Protein AF-A0A972GW82-F1 (afdb_monomer)

Secondary structure (DSSP, 8-state):
----HHHHHHHHHHHHHHHHHHHHHHHHHHHHHHHHSS----TTHHHHHHHHHHHHHHHHHHHHHHHHHHHHHHHHHHHHHHHHHHHHHHHHHHHHHHHHHHHHHTT-HHHHHHHHHHHHTTHHHHHHHHHHH-HHHHHHHHHHHHHHHHHHHHHT-SS-HHHHHHHHHHHHHHHHHHHHHHHHHHHHHHHHHHHHHHHHHHTT-

Organism: NCBI:txid2654974

Sequence (205 aa):
MKFDEDRVKKWLINSILFILLAICIMLMLLLLDLVLARYKLSGWDPLAFLGAIIGGFITLVGVRMTINNQYKMDFINKHPLKLKNCEDVFKSIDEALESVYYDLEVKDFYRLGVTFTNLLRRTDELNTKAASVSPLVYYKTTTILYHFEKWNSFLMGKSEKVLLQRELVELINAEIKQVNLLSIEIGETLIYEAEEYEKITRFRS

Structure (mmCIF, N/CA/C/O backbone):
data_AF-A0A972GW82-F1
#
_entry.id   AF-A0A972GW82-F1
#
loop_
_atom_site.group_PDB
_atom_site.id
_atom_site.type_symbol
_atom_site.label_atom_id
_atom_site.label_alt_id
_atom_site.label_comp_id
_atom_site.label_asym_id
_atom_site.label_entity_id
_atom_site.label_seq_id
_atom_site.pdbx_PDB_ins_code
_atom_site.Cartn_x
_atom_site.Cartn_y
_atom_site.Cartn_z
_atom_site.occupancy
_atom_site.B_iso_or_equiv
_atom_site.auth_seq_id
_atom_site.auth_comp_id
_atom_site.auth_asym_id
_atom_site.auth_atom_id
_atom_site.pdbx_PDB_model_num
ATOM 1 N N . MET A 1 1 ? 22.260 19.246 -14.412 1.00 44.91 1 MET A N 1
ATOM 2 C CA . MET A 1 1 ? 22.130 17.886 -14.982 1.00 44.91 1 MET A CA 1
ATOM 3 C C . MET A 1 1 ? 23.455 17.150 -14.765 1.00 44.91 1 MET A C 1
ATOM 5 O O . MET A 1 1 ? 24.371 17.334 -15.554 1.00 44.91 1 MET A O 1
ATOM 9 N N . LYS A 1 2 ? 23.636 16.409 -13.660 1.00 42.25 2 LYS A N 1
ATOM 10 C CA . LYS A 1 2 ? 24.795 15.505 -13.549 1.00 42.25 2 LYS A CA 1
ATOM 11 C C . LYS A 1 2 ? 24.459 14.290 -14.403 1.00 42.25 2 LYS A C 1
ATOM 13 O O . LYS A 1 2 ? 23.588 13.510 -14.033 1.00 42.25 2 LYS A O 1
ATOM 18 N N . PHE A 1 3 ? 25.043 14.216 -15.596 1.00 53.62 3 PHE A N 1
ATOM 19 C CA . PHE A 1 3 ? 24.978 13.000 -16.392 1.00 53.62 3 PHE A CA 1
ATOM 20 C C . PHE A 1 3 ? 25.592 11.880 -15.559 1.00 53.62 3 PHE A C 1
ATOM 22 O O . PHE A 1 3 ? 26.688 12.034 -15.030 1.00 53.62 3 PHE A O 1
ATOM 29 N N . ASP A 1 4 ? 24.845 10.794 -15.406 1.00 74.62 4 ASP A N 1
ATOM 30 C CA . ASP A 1 4 ? 25.313 9.590 -14.738 1.00 74.62 4 ASP A CA 1
ATOM 31 C C . ASP A 1 4 ? 26.438 8.990 -15.595 1.00 74.62 4 ASP A C 1
ATOM 33 O O . ASP A 1 4 ? 26.185 8.330 -16.611 1.00 74.62 4 ASP A O 1
ATOM 37 N N . GLU A 1 5 ? 27.683 9.351 -15.270 1.00 79.00 5 GLU A N 1
ATOM 38 C CA . GLU A 1 5 ? 28.874 9.031 -16.063 1.00 79.00 5 GLU A CA 1
ATOM 39 C C . GLU A 1 5 ? 28.979 7.531 -16.336 1.00 79.00 5 GLU A C 1
ATOM 41 O O . GLU A 1 5 ? 29.377 7.118 -17.428 1.00 79.00 5 GLU A O 1
ATOM 46 N N . ASP A 1 6 ? 28.556 6.710 -15.380 1.00 79.12 6 ASP A N 1
ATOM 47 C CA . ASP A 1 6 ? 28.618 5.256 -15.475 1.00 79.12 6 ASP A CA 1
ATOM 48 C C . ASP A 1 6 ? 27.632 4.712 -16.508 1.00 79.12 6 ASP A C 1
ATOM 50 O O . ASP A 1 6 ? 27.934 3.767 -17.248 1.00 79.12 6 ASP A O 1
ATOM 54 N N . ARG A 1 7 ? 26.475 5.362 -16.657 1.00 75.12 7 ARG A N 1
ATOM 55 C CA . ARG A 1 7 ? 25.488 5.012 -17.681 1.00 75.12 7 ARG A CA 1
ATOM 56 C C . ARG A 1 7 ? 25.996 5.336 -19.083 1.00 75.12 7 ARG A C 1
ATOM 58 O O . ARG A 1 7 ? 25.798 4.533 -19.999 1.00 75.12 7 ARG A O 1
ATOM 65 N N . VAL A 1 8 ? 26.661 6.480 -19.248 1.00 77.62 8 VAL A N 1
ATOM 66 C CA . VAL A 1 8 ? 27.260 6.888 -20.530 1.00 77.62 8 VAL A CA 1
ATOM 67 C C . VAL A 1 8 ? 28.422 5.964 -20.891 1.00 77.62 8 VAL A C 1
ATOM 69 O O . VAL A 1 8 ? 28.460 5.450 -22.010 1.00 77.62 8 VAL A O 1
ATOM 72 N N . LYS A 1 9 ? 29.311 5.661 -19.935 1.00 77.62 9 LYS A N 1
ATOM 73 C CA . LYS A 1 9 ? 30.419 4.708 -20.118 1.00 77.62 9 LYS A CA 1
ATOM 74 C C . LYS A 1 9 ? 29.911 3.334 -20.547 1.00 77.62 9 LYS A C 1
ATOM 76 O O . LYS A 1 9 ? 30.376 2.797 -21.550 1.00 77.62 9 LYS A O 1
ATOM 81 N N . LYS A 1 10 ? 28.905 2.785 -19.858 1.00 83.38 10 LYS A N 1
ATOM 82 C CA . LYS A 1 10 ? 28.325 1.474 -20.200 1.00 83.38 10 LYS A CA 1
ATOM 83 C C . LYS A 1 10 ? 27.690 1.463 -21.593 1.00 83.38 10 LYS A C 1
ATOM 85 O O . LYS A 1 10 ? 27.802 0.474 -22.314 1.00 83.38 10 LYS A O 1
ATOM 90 N N . TRP A 1 11 ? 27.042 2.558 -21.993 1.00 83.19 11 TRP A N 1
ATOM 91 C CA . TRP A 1 11 ? 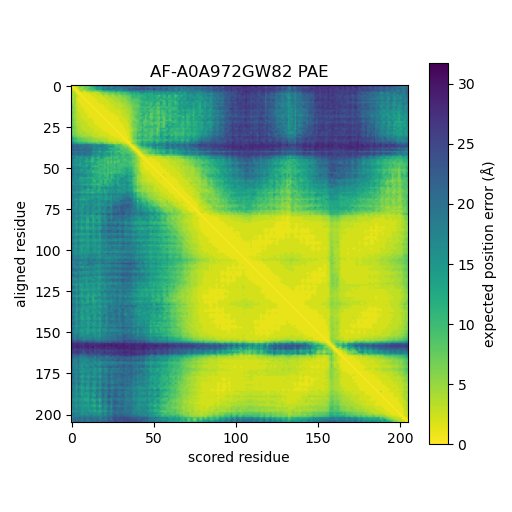26.458 2.685 -23.330 1.00 83.19 11 TRP A CA 1
ATOM 92 C C . TRP A 1 11 ? 27.525 2.759 -24.431 1.00 83.19 11 TRP A C 1
ATOM 94 O O . TRP A 1 11 ? 27.397 2.077 -25.451 1.00 83.19 11 TRP A O 1
ATOM 104 N N . LEU A 1 12 ? 28.598 3.522 -24.205 1.00 82.31 12 LEU A N 1
ATOM 105 C CA . LEU A 1 12 ? 29.732 3.620 -25.126 1.00 82.31 12 LEU A CA 1
ATOM 106 C C . LEU A 1 12 ? 30.439 2.273 -25.294 1.00 82.31 12 LEU A C 1
ATOM 108 O O . LEU A 1 12 ? 30.653 1.845 -26.424 1.00 82.31 12 LEU A O 1
ATOM 112 N N . ILE A 1 13 ? 30.724 1.570 -24.193 1.00 86.94 13 ILE A N 1
ATOM 113 C CA . ILE A 1 13 ? 31.369 0.248 -24.224 1.00 86.94 13 ILE A CA 1
ATOM 114 C C . ILE A 1 13 ? 30.534 -0.738 -25.046 1.00 86.94 13 ILE A C 1
ATOM 116 O O . ILE A 1 13 ? 31.058 -1.374 -25.958 1.00 86.94 13 ILE A O 1
ATOM 120 N N . ASN A 1 14 ? 29.227 -0.825 -24.786 1.00 81.25 14 ASN A N 1
ATOM 121 C CA . ASN A 1 14 ? 28.352 -1.735 -25.528 1.00 81.25 14 ASN A CA 1
ATOM 122 C C . ASN A 1 14 ? 28.269 -1.384 -27.021 1.00 81.25 14 ASN A C 1
ATOM 124 O O . ASN A 1 14 ? 28.213 -2.284 -27.856 1.00 81.25 14 ASN A O 1
ATOM 128 N N . SER A 1 15 ? 28.284 -0.095 -27.364 1.00 80.38 15 SER A N 1
ATOM 129 C CA . SER A 1 15 ? 28.255 0.353 -28.762 1.00 80.38 15 SER A CA 1
ATOM 130 C C . SER A 1 15 ? 29.561 0.021 -29.486 1.00 80.38 15 SER A C 1
ATOM 132 O O . SER A 1 15 ? 29.530 -0.483 -30.605 1.00 80.38 15 SER A O 1
ATOM 134 N N . ILE A 1 16 ? 30.708 0.223 -28.829 1.00 84.75 16 ILE A N 1
ATOM 135 C CA . ILE A 1 16 ? 32.025 -0.142 -29.367 1.00 84.75 16 ILE A CA 1
ATOM 136 C C . ILE A 1 16 ? 32.118 -1.657 -29.576 1.00 84.75 16 ILE A C 1
ATOM 138 O O . ILE A 1 16 ? 32.545 -2.095 -30.641 1.00 84.75 16 ILE A O 1
ATOM 142 N N . LEU A 1 17 ? 31.670 -2.462 -28.606 1.00 85.50 17 LEU A N 1
ATOM 143 C CA . LEU A 1 17 ? 31.646 -3.924 -28.729 1.00 85.50 17 LEU A CA 1
ATOM 144 C C . LEU A 1 17 ? 30.772 -4.388 -29.900 1.00 85.50 17 LEU A C 1
ATOM 146 O O . LEU A 1 17 ? 31.170 -5.283 -30.641 1.00 85.50 17 LEU A O 1
ATOM 150 N N . PHE A 1 18 ? 29.612 -3.761 -30.101 1.00 84.19 18 PHE A N 1
ATOM 151 C CA . PHE A 1 18 ? 28.730 -4.073 -31.225 1.00 84.19 18 PHE A CA 1
ATOM 152 C C . PHE A 1 18 ? 29.375 -3.740 -32.578 1.00 84.19 18 PHE A C 1
ATOM 154 O O . PHE A 1 18 ? 29.329 -4.554 -33.499 1.00 84.19 18 PHE A O 1
ATOM 161 N N . ILE A 1 19 ? 30.027 -2.578 -32.690 1.00 84.50 19 ILE A N 1
ATOM 162 C CA . ILE A 1 19 ? 30.744 -2.171 -33.908 1.00 84.50 19 ILE A CA 1
ATOM 163 C C . ILE A 1 19 ? 31.913 -3.122 -34.192 1.00 84.50 19 ILE A C 1
ATOM 165 O O . ILE A 1 19 ? 32.069 -3.571 -35.325 1.00 84.50 19 ILE A O 1
ATOM 169 N N . LEU A 1 20 ? 32.702 -3.482 -33.175 1.00 84.75 20 LEU A N 1
ATOM 170 C CA . LEU A 1 20 ? 33.798 -4.446 -33.318 1.00 84.75 20 LEU A CA 1
ATOM 171 C C . LEU A 1 20 ? 33.292 -5.815 -33.781 1.00 84.75 20 LEU A C 1
ATOM 173 O O . LEU A 1 20 ? 33.881 -6.409 -34.681 1.00 84.75 20 LEU A O 1
ATOM 177 N N . LEU A 1 21 ? 32.178 -6.293 -33.222 1.00 86.75 21 LEU A N 1
ATOM 178 C CA . LEU A 1 21 ? 31.557 -7.547 -33.646 1.00 86.75 21 LEU A CA 1
ATOM 179 C C . LEU A 1 21 ? 31.110 -7.484 -35.113 1.00 86.75 21 LEU A C 1
ATOM 181 O O . LEU A 1 21 ? 31.371 -8.416 -35.871 1.00 86.75 21 LEU A O 1
ATOM 185 N N . ALA A 1 22 ? 30.488 -6.380 -35.528 1.00 83.00 22 ALA A N 1
ATOM 186 C CA . ALA A 1 22 ? 30.069 -6.169 -36.911 1.00 83.00 22 ALA A CA 1
ATOM 187 C C . ALA A 1 22 ? 31.260 -6.161 -37.885 1.00 83.00 22 ALA A C 1
ATOM 189 O O . ALA A 1 22 ? 31.195 -6.802 -38.934 1.00 83.00 22 ALA A O 1
ATOM 190 N N . ILE A 1 23 ? 32.367 -5.503 -37.516 1.00 86.31 23 ILE A N 1
ATOM 191 C CA . ILE A 1 23 ? 33.614 -5.501 -38.297 1.00 86.31 23 ILE A CA 1
ATOM 192 C C . ILE A 1 23 ? 34.194 -6.918 -38.390 1.00 86.31 23 ILE A C 1
ATOM 194 O O . ILE A 1 23 ? 34.571 -7.346 -39.478 1.00 86.31 23 ILE A O 1
ATOM 198 N N . CYS A 1 24 ? 34.226 -7.671 -37.286 1.00 88.75 24 CYS A N 1
ATOM 199 C CA . CYS A 1 24 ? 34.691 -9.060 -37.283 1.00 88.75 24 CYS A CA 1
ATOM 200 C C . CYS A 1 24 ? 33.850 -9.954 -38.202 1.00 88.75 24 CYS A C 1
ATOM 202 O O . CYS A 1 24 ? 34.414 -10.737 -38.963 1.00 88.75 24 CYS A O 1
ATOM 204 N N . ILE A 1 25 ? 32.519 -9.825 -38.172 1.00 84.44 25 ILE A N 1
ATOM 205 C CA . ILE A 1 25 ? 31.621 -10.575 -39.064 1.00 84.44 25 ILE A CA 1
ATOM 206 C C . ILE A 1 25 ? 31.884 -10.193 -40.524 1.00 84.44 25 ILE A C 1
ATOM 208 O O . ILE A 1 25 ? 32.015 -11.074 -41.369 1.00 84.44 25 ILE A O 1
ATOM 212 N N . MET A 1 26 ? 32.025 -8.899 -40.822 1.00 80.44 26 MET A N 1
ATOM 213 C CA . MET A 1 26 ? 32.316 -8.415 -42.173 1.00 80.44 26 MET A CA 1
ATOM 214 C C . MET A 1 26 ? 33.665 -8.934 -42.695 1.00 80.44 26 MET A C 1
ATOM 216 O O . MET A 1 26 ? 33.743 -9.402 -43.829 1.00 80.44 26 MET A O 1
ATOM 220 N N . LEU A 1 27 ? 34.713 -8.906 -41.866 1.00 84.62 27 LEU A N 1
ATOM 221 C CA . LEU A 1 27 ? 36.018 -9.485 -42.196 1.00 84.62 27 LEU A CA 1
ATOM 222 C C . LEU A 1 27 ? 35.919 -10.991 -42.441 1.00 84.62 27 LEU A C 1
ATOM 224 O O . LEU A 1 27 ? 36.528 -11.487 -43.386 1.00 84.62 27 LEU A O 1
ATOM 228 N N . MET A 1 28 ? 35.131 -11.712 -41.638 1.00 83.69 28 MET A N 1
ATOM 229 C CA . MET A 1 28 ? 34.904 -13.141 -41.853 1.00 83.69 28 MET A CA 1
ATOM 230 C C . MET A 1 28 ? 34.221 -13.408 -43.198 1.00 83.69 28 MET A C 1
ATOM 232 O O . MET A 1 28 ? 34.643 -14.312 -43.910 1.00 83.69 28 MET A O 1
ATOM 236 N N . LEU A 1 29 ? 33.216 -12.607 -43.573 1.00 79.06 29 LEU A N 1
ATOM 237 C CA . LEU A 1 29 ? 32.534 -12.720 -44.867 1.00 79.06 29 LEU A CA 1
ATOM 238 C C . LEU A 1 29 ? 33.479 -12.433 -46.043 1.00 79.06 29 LEU A C 1
ATOM 240 O O . LEU A 1 29 ? 33.463 -13.172 -47.023 1.00 79.06 29 LEU A O 1
ATOM 244 N N . LEU A 1 30 ? 34.342 -11.417 -45.931 1.00 78.62 30 LEU A N 1
ATOM 245 C CA . LEU A 1 30 ? 35.353 -11.105 -46.951 1.00 78.62 30 LEU A CA 1
ATOM 246 C C . LEU A 1 30 ? 36.395 -12.220 -47.100 1.00 78.62 30 LEU A C 1
ATOM 248 O O . LEU A 1 30 ? 36.742 -12.601 -48.216 1.00 78.62 30 LEU A O 1
ATOM 252 N N . LEU A 1 31 ? 36.891 -12.760 -45.983 1.00 81.12 31 LEU A N 1
ATOM 253 C CA . LEU A 1 31 ? 37.830 -13.883 -45.995 1.00 81.12 31 LEU A CA 1
ATOM 254 C C . LEU A 1 31 ? 37.184 -15.148 -46.566 1.00 81.12 31 LEU A C 1
ATOM 256 O O . LEU A 1 31 ? 37.833 -15.883 -47.304 1.00 81.12 31 LEU A O 1
ATOM 260 N N . LEU A 1 32 ? 35.910 -15.390 -46.256 1.00 77.31 32 LEU A N 1
ATOM 261 C CA . LEU A 1 32 ? 35.152 -16.514 -46.796 1.00 77.31 32 LEU A CA 1
ATOM 262 C C . LEU A 1 32 ? 35.003 -16.409 -48.321 1.00 77.31 32 LEU A C 1
ATOM 264 O O . LEU A 1 32 ? 35.183 -17.412 -49.008 1.00 77.31 32 LEU A O 1
ATOM 268 N N . ASP A 1 33 ? 34.741 -15.212 -48.850 1.00 73.44 33 ASP A N 1
ATOM 269 C CA . ASP A 1 33 ? 34.665 -14.953 -50.296 1.00 73.44 33 ASP A CA 1
ATOM 270 C C . ASP A 1 33 ? 36.019 -15.207 -50.984 1.00 73.44 33 ASP A C 1
ATOM 272 O O . ASP A 1 33 ? 36.095 -15.891 -52.008 1.00 73.44 33 ASP A O 1
ATOM 276 N N . LEU A 1 34 ? 37.111 -14.755 -50.351 1.00 74.56 34 LEU A N 1
ATOM 277 C CA . LEU A 1 34 ? 38.482 -14.969 -50.824 1.00 74.56 34 LEU A CA 1
ATOM 278 C C . LEU A 1 34 ? 38.872 -16.458 -50.845 1.00 74.56 34 LEU A C 1
ATOM 280 O O . LEU A 1 34 ? 39.517 -16.915 -51.787 1.00 74.56 34 LEU A O 1
ATOM 284 N N . VAL A 1 35 ? 38.485 -17.216 -49.815 1.00 73.62 35 VAL A N 1
ATOM 285 C CA . VAL A 1 35 ? 38.814 -18.645 -49.678 1.00 73.62 35 VAL A CA 1
ATOM 286 C C . VAL A 1 35 ? 37.934 -19.520 -50.570 1.00 73.62 35 VAL A C 1
ATOM 288 O O . VAL A 1 35 ? 38.413 -20.519 -51.107 1.00 73.62 35 VAL A O 1
ATOM 291 N N . LEU A 1 36 ? 36.656 -19.174 -50.748 1.00 69.50 36 LEU A N 1
ATOM 292 C CA . LEU A 1 36 ? 35.725 -20.004 -51.511 1.00 69.50 36 LEU A CA 1
ATOM 293 C C . LEU A 1 36 ? 35.748 -19.740 -53.017 1.00 69.50 36 LEU A C 1
ATOM 295 O O . LEU A 1 36 ? 35.253 -20.605 -53.738 1.00 69.50 36 LEU A O 1
ATOM 299 N N . ALA A 1 37 ? 36.298 -18.612 -53.498 1.00 58.25 37 ALA A N 1
ATOM 300 C CA . ALA A 1 37 ? 36.569 -18.235 -54.905 1.00 58.25 37 ALA A CA 1
ATOM 301 C C . ALA A 1 37 ? 35.441 -18.473 -55.947 1.00 58.25 37 ALA A C 1
ATOM 303 O O . ALA A 1 37 ? 35.628 -18.263 -57.147 1.00 58.25 37 ALA A O 1
ATOM 304 N N . ARG A 1 38 ? 34.266 -18.929 -55.508 1.00 58.62 38 ARG A N 1
ATOM 305 C CA . ARG A 1 38 ? 33.089 -19.306 -56.302 1.00 58.62 38 ARG A CA 1
ATOM 306 C C . ARG A 1 38 ? 31.872 -18.461 -55.964 1.00 58.62 38 ARG A C 1
ATOM 308 O O . ARG A 1 38 ? 30.968 -18.372 -56.790 1.00 58.62 38 ARG A O 1
ATOM 315 N N . TYR A 1 39 ? 31.850 -17.841 -54.790 1.00 58.00 39 TYR A N 1
ATOM 316 C CA . TYR A 1 39 ? 30.940 -16.743 -54.527 1.00 58.00 39 TYR A CA 1
ATOM 317 C C . TYR A 1 39 ? 31.609 -15.488 -55.087 1.00 58.00 39 TYR A C 1
ATOM 319 O O . TYR A 1 39 ? 32.770 -15.213 -54.819 1.00 58.00 39 TYR A O 1
ATOM 327 N N . LYS A 1 40 ? 30.933 -14.810 -56.012 1.00 62.28 40 LYS A N 1
ATOM 328 C CA . LYS A 1 40 ? 31.275 -13.437 -56.372 1.00 62.28 40 LYS A CA 1
ATOM 329 C C . LYS A 1 40 ? 30.305 -12.589 -55.577 1.00 62.28 40 LYS A C 1
ATOM 331 O O . LYS A 1 40 ? 29.173 -12.426 -56.033 1.00 62.28 40 LYS A O 1
ATOM 336 N N . LEU A 1 41 ? 30.704 -12.104 -54.402 1.00 60.28 41 LEU A N 1
ATOM 337 C CA . LEU A 1 41 ? 29.961 -11.014 -53.775 1.00 60.28 41 LEU A CA 1
ATOM 338 C C . LEU A 1 41 ? 29.846 -9.882 -54.802 1.00 60.28 41 LEU A C 1
ATOM 340 O O . LEU A 1 41 ? 30.842 -9.430 -55.378 1.00 60.28 41 LEU A O 1
ATOM 344 N N . SER A 1 42 ? 28.615 -9.473 -55.101 1.00 65.50 42 SER A N 1
ATOM 345 C CA . SER A 1 42 ? 28.379 -8.314 -55.952 1.00 65.50 42 SER A CA 1
ATOM 346 C C . SER A 1 42 ? 28.929 -7.088 -55.222 1.00 65.50 42 SER A C 1
ATOM 348 O O . SER A 1 42 ? 28.849 -7.001 -53.996 1.00 65.50 42 SER A O 1
ATOM 350 N N . GLY A 1 43 ? 29.489 -6.117 -55.950 1.00 73.25 43 GLY A N 1
ATOM 351 C CA . GLY A 1 43 ? 30.140 -4.951 -55.334 1.00 73.25 43 GLY A CA 1
ATOM 352 C C . GLY A 1 43 ? 29.240 -4.132 -54.393 1.00 73.25 43 GLY A C 1
ATOM 353 O O . GLY A 1 43 ? 29.744 -3.340 -53.603 1.00 73.25 43 GLY A O 1
ATOM 354 N N . TRP A 1 44 ? 27.921 -4.340 -54.447 1.00 79.12 44 TRP A N 1
ATOM 355 C CA . TRP A 1 44 ? 26.932 -3.663 -53.610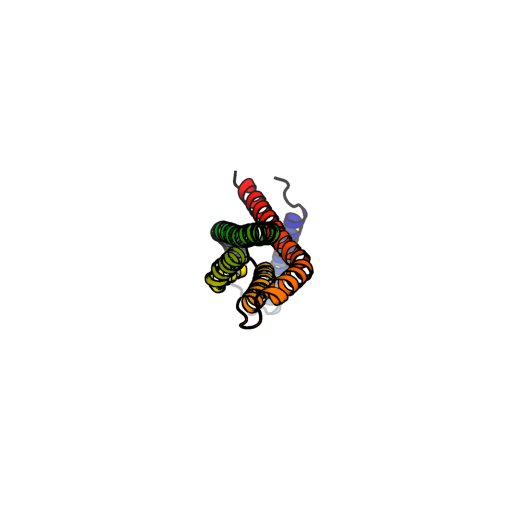 1.00 79.12 44 TRP A CA 1
ATOM 356 C C . TRP A 1 44 ? 26.556 -4.435 -52.337 1.00 79.12 44 TRP A C 1
ATOM 358 O O . TRP A 1 44 ? 26.012 -3.836 -51.409 1.00 79.12 44 TRP A O 1
ATOM 368 N N . ASP A 1 45 ? 26.869 -5.728 -52.246 1.00 75.69 45 ASP A N 1
ATOM 369 C CA . ASP A 1 45 ? 26.444 -6.591 -51.135 1.00 75.69 45 ASP A CA 1
ATOM 370 C C . ASP A 1 45 ? 27.054 -6.164 -49.782 1.00 75.69 45 ASP A C 1
ATOM 372 O O . ASP A 1 45 ? 26.319 -6.101 -48.790 1.00 75.69 45 ASP A O 1
ATOM 376 N N . PRO A 1 46 ? 28.344 -5.762 -49.698 1.00 75.44 46 PRO A N 1
ATOM 377 C CA . PRO A 1 46 ? 28.915 -5.240 -48.455 1.00 75.44 46 PRO A CA 1
ATOM 378 C C . PRO A 1 46 ? 28.266 -3.923 -48.010 1.00 75.44 46 PRO A C 1
ATOM 380 O O . PRO A 1 46 ? 28.099 -3.685 -46.813 1.00 75.44 46 PRO A O 1
ATOM 383 N N . LEU A 1 47 ? 27.867 -3.074 -48.965 1.00 75.69 47 LEU A N 1
ATOM 384 C CA . LEU A 1 47 ? 27.194 -1.806 -48.678 1.00 75.69 47 LEU A CA 1
ATOM 385 C C . LEU A 1 47 ? 25.771 -2.045 -48.155 1.00 75.69 47 LEU A C 1
ATOM 387 O O . LEU A 1 47 ? 25.357 -1.406 -47.188 1.00 75.69 47 LEU A O 1
ATOM 391 N N . ALA A 1 48 ? 25.048 -3.003 -48.741 1.00 78.62 48 ALA A N 1
ATOM 392 C CA . ALA A 1 48 ? 23.730 -3.422 -48.269 1.00 78.62 48 ALA A CA 1
ATOM 393 C C . ALA A 1 48 ? 23.794 -4.021 -46.852 1.00 78.62 48 ALA A C 1
ATOM 395 O O . ALA A 1 48 ? 22.963 -3.691 -46.005 1.00 78.62 48 ALA A O 1
ATOM 396 N N . PHE A 1 49 ? 24.813 -4.836 -46.562 1.00 78.31 49 PHE A N 1
ATOM 397 C CA . PHE A 1 49 ? 25.040 -5.399 -45.228 1.00 78.31 49 PHE A CA 1
ATOM 398 C C . PHE A 1 49 ? 25.311 -4.312 -44.177 1.00 78.31 49 PHE A C 1
ATOM 400 O O . PHE A 1 49 ? 24.712 -4.312 -43.099 1.00 78.31 49 PHE A O 1
ATOM 407 N N . LEU A 1 50 ? 26.157 -3.335 -44.506 1.00 78.56 50 LEU A N 1
ATOM 408 C CA . LEU A 1 50 ? 26.473 -2.216 -43.618 1.00 78.56 50 LEU A CA 1
ATOM 409 C C . LEU A 1 50 ? 25.244 -1.315 -43.391 1.00 78.56 50 LEU A C 1
ATOM 411 O O . LEU A 1 50 ? 24.971 -0.911 -42.259 1.00 78.56 50 LEU A O 1
ATOM 415 N N . GLY A 1 51 ? 24.442 -1.089 -44.437 1.00 78.56 51 GLY A N 1
ATOM 416 C CA . GLY A 1 51 ? 23.145 -0.416 -44.343 1.00 78.56 51 GLY A CA 1
ATOM 417 C C . GLY A 1 51 ? 22.159 -1.141 -43.421 1.00 78.56 51 GLY A C 1
ATOM 418 O O . GLY A 1 51 ? 21.506 -0.497 -42.598 1.00 78.56 51 GLY A O 1
ATOM 419 N N . ALA A 1 52 ? 22.096 -2.474 -43.484 1.00 83.25 52 ALA A N 1
ATOM 420 C CA . ALA A 1 52 ? 21.254 -3.279 -42.599 1.00 83.25 52 ALA A CA 1
ATOM 421 C C . ALA A 1 52 ? 21.697 -3.192 -41.127 1.00 83.25 52 ALA A C 1
ATOM 423 O O . ALA A 1 52 ? 20.849 -3.080 -40.241 1.00 83.25 52 ALA A O 1
ATOM 424 N N . ILE A 1 53 ? 23.008 -3.168 -40.852 1.00 78.56 53 ILE A N 1
ATOM 425 C CA . ILE A 1 53 ? 23.543 -2.997 -39.490 1.00 78.56 53 ILE A CA 1
ATOM 426 C C . ILE A 1 53 ? 23.186 -1.618 -38.926 1.00 78.56 53 ILE A C 1
ATOM 428 O O . ILE A 1 53 ? 22.680 -1.526 -37.805 1.00 78.56 53 ILE A O 1
ATOM 432 N N . ILE A 1 54 ? 23.408 -0.548 -39.698 1.00 80.88 54 ILE A N 1
ATOM 433 C CA . ILE A 1 54 ? 23.065 0.820 -39.278 1.00 80.88 54 ILE A CA 1
ATOM 434 C C . ILE A 1 54 ? 21.551 0.939 -39.050 1.00 80.88 54 ILE A C 1
ATOM 436 O O . ILE A 1 54 ? 21.123 1.444 -38.010 1.00 80.88 54 ILE A O 1
ATOM 440 N N . GLY A 1 55 ? 20.737 0.424 -39.977 1.00 85.06 55 GLY A N 1
ATOM 441 C CA . GLY A 1 55 ? 19.277 0.425 -39.865 1.00 85.06 55 GLY A CA 1
ATOM 442 C C . GLY A 1 55 ? 18.775 -0.342 -38.637 1.00 85.06 55 GLY A C 1
ATOM 443 O O . GLY A 1 55 ? 17.913 0.150 -37.903 1.00 85.06 55 GLY A O 1
ATOM 444 N N . GLY A 1 56 ? 19.357 -1.510 -38.354 1.00 83.50 56 GLY A N 1
ATOM 445 C CA . GLY A 1 56 ? 19.056 -2.296 -37.157 1.00 83.50 56 GLY A CA 1
ATOM 446 C C . GLY A 1 56 ? 19.438 -1.575 -35.862 1.00 83.50 56 GLY A C 1
ATOM 447 O O . GLY A 1 56 ? 18.648 -1.552 -34.917 1.00 83.50 56 GLY A O 1
ATOM 448 N N . PHE A 1 57 ? 20.603 -0.920 -35.825 1.00 82.50 57 PHE A N 1
ATOM 449 C CA . PHE A 1 57 ? 21.043 -0.143 -34.663 1.00 82.50 57 PHE A CA 1
ATOM 450 C C . PHE A 1 57 ? 20.126 1.055 -34.383 1.00 82.50 57 PHE A C 1
ATOM 452 O O . PHE A 1 57 ? 19.682 1.234 -33.248 1.00 82.50 57 PHE A O 1
ATOM 459 N N . ILE A 1 58 ? 19.784 1.842 -35.411 1.00 83.06 58 ILE A N 1
ATOM 460 C CA . ILE A 1 58 ? 18.853 2.977 -35.283 1.00 83.06 58 ILE A CA 1
ATOM 461 C C . ILE A 1 58 ? 17.495 2.491 -34.769 1.00 83.06 58 ILE A C 1
ATOM 463 O O . ILE A 1 58 ? 16.921 3.101 -33.867 1.00 83.06 58 ILE A O 1
ATOM 467 N N . THR A 1 59 ? 17.013 1.357 -35.283 1.00 85.88 59 THR A N 1
ATOM 468 C CA . THR A 1 59 ? 15.744 0.758 -34.853 1.00 85.88 59 THR A CA 1
ATOM 469 C C . THR A 1 59 ? 15.795 0.323 -33.387 1.00 85.88 59 THR A C 1
ATOM 471 O O . THR A 1 59 ? 14.884 0.647 -32.630 1.00 85.88 59 THR A O 1
ATOM 474 N N . LEU A 1 60 ? 16.867 -0.339 -32.939 1.00 80.12 60 LEU A N 1
ATOM 475 C CA . LEU A 1 60 ? 17.051 -0.722 -31.531 1.00 80.12 60 LEU A CA 1
ATOM 476 C C . LEU A 1 60 ? 17.080 0.491 -30.595 1.00 80.12 60 LEU A C 1
ATOM 478 O O . LEU A 1 60 ? 16.454 0.469 -29.531 1.00 80.12 60 LEU A O 1
ATOM 482 N N . VAL A 1 61 ? 17.782 1.558 -30.986 1.00 78.69 61 VAL A N 1
ATOM 483 C CA . VAL A 1 61 ? 17.811 2.818 -30.229 1.00 78.69 61 VAL A CA 1
ATOM 484 C C . VAL A 1 61 ? 16.416 3.442 -30.174 1.00 78.69 61 VAL A C 1
ATOM 486 O O . VAL A 1 61 ? 15.968 3.816 -29.089 1.00 78.69 61 VAL A O 1
ATOM 489 N N . GLY A 1 62 ? 15.707 3.488 -31.305 1.00 82.88 62 GLY A N 1
ATOM 490 C CA . GLY A 1 62 ? 14.337 3.993 -31.397 1.00 82.88 62 GLY A CA 1
ATOM 491 C C . GLY A 1 62 ? 13.365 3.219 -30.507 1.00 82.88 62 GLY A C 1
ATOM 492 O O . GLY A 1 62 ? 12.682 3.820 -29.682 1.00 82.88 62 GLY A O 1
ATOM 493 N N . VAL A 1 63 ? 13.363 1.884 -30.585 1.00 85.62 63 VAL A N 1
ATOM 494 C CA . VAL A 1 63 ? 12.528 1.010 -29.741 1.00 85.62 63 VAL A CA 1
ATOM 495 C C . VAL A 1 63 ? 12.825 1.240 -28.264 1.00 85.62 63 VAL A C 1
ATOM 497 O O . VAL A 1 63 ? 11.908 1.437 -27.470 1.00 85.62 63 VAL A O 1
ATOM 500 N N . ARG A 1 64 ? 14.103 1.292 -27.877 1.00 79.69 64 ARG A N 1
ATOM 501 C CA . ARG A 1 64 ? 14.491 1.529 -26.482 1.00 79.69 64 ARG A CA 1
ATOM 502 C C . ARG A 1 64 ? 14.053 2.905 -25.982 1.00 79.69 64 ARG A C 1
ATOM 504 O O . ARG A 1 64 ? 13.653 3.036 -24.825 1.00 79.69 64 ARG A O 1
ATOM 511 N N . MET A 1 65 ? 14.138 3.929 -26.827 1.00 81.75 65 MET A N 1
ATOM 512 C CA . MET A 1 65 ? 13.678 5.276 -26.497 1.00 81.75 65 MET A CA 1
ATOM 513 C C . MET A 1 65 ? 12.156 5.314 -26.324 1.00 81.75 65 MET A C 1
ATOM 515 O O . MET A 1 65 ? 11.681 5.861 -25.330 1.00 81.75 65 MET A O 1
ATOM 519 N N . THR A 1 66 ? 11.406 4.671 -27.222 1.00 84.81 66 THR A N 1
ATOM 520 C CA . THR A 1 66 ? 9.944 4.549 -27.129 1.00 84.81 66 THR A CA 1
ATOM 521 C C . THR A 1 66 ? 9.522 3.813 -25.865 1.00 84.81 66 THR A C 1
ATOM 523 O O . THR A 1 66 ? 8.686 4.327 -25.130 1.00 84.81 66 THR A O 1
ATOM 526 N N . ILE A 1 67 ? 10.147 2.675 -25.555 1.00 82.44 67 ILE A N 1
ATOM 527 C CA . ILE A 1 67 ? 9.876 1.906 -24.333 1.00 82.44 67 ILE A CA 1
ATOM 528 C C . ILE A 1 67 ? 10.133 2.764 -23.087 1.00 82.44 67 ILE A C 1
ATOM 530 O O . ILE A 1 67 ? 9.283 2.855 -22.206 1.00 82.44 67 ILE A O 1
ATOM 534 N N . ASN A 1 68 ? 11.274 3.457 -23.019 1.00 78.56 68 ASN A N 1
ATOM 535 C CA . ASN A 1 68 ? 11.576 4.336 -21.885 1.00 78.56 68 ASN A CA 1
ATOM 536 C C . ASN A 1 68 ? 10.568 5.485 -21.748 1.00 78.56 68 ASN A C 1
ATOM 538 O O . ASN A 1 68 ? 10.208 5.850 -20.630 1.00 78.56 68 ASN A O 1
ATOM 542 N N . ASN A 1 69 ? 10.124 6.070 -22.861 1.00 81.56 69 ASN A N 1
ATOM 543 C CA . ASN A 1 69 ? 9.116 7.125 -22.836 1.00 81.56 69 ASN A CA 1
ATOM 544 C C . ASN A 1 69 ? 7.746 6.585 -22.417 1.00 81.56 69 ASN A C 1
ATOM 546 O O . ASN A 1 69 ? 7.079 7.235 -21.619 1.00 81.56 69 ASN A O 1
ATOM 550 N N . GLN A 1 70 ? 7.353 5.398 -22.882 1.00 79.50 70 GLN A N 1
ATOM 551 C CA . GLN A 1 70 ? 6.124 4.730 -22.451 1.00 79.50 70 GLN A CA 1
ATOM 552 C C . GLN A 1 70 ? 6.143 4.464 -20.949 1.00 79.50 70 GLN A C 1
ATOM 554 O O . GLN A 1 70 ? 5.223 4.891 -20.265 1.00 79.50 70 GLN A O 1
ATOM 559 N N . TYR A 1 71 ? 7.217 3.877 -20.410 1.00 80.31 71 TYR A N 1
ATOM 560 C CA . TYR A 1 71 ? 7.340 3.656 -18.966 1.00 80.31 71 TYR A CA 1
ATOM 561 C C . TYR A 1 71 ? 7.220 4.950 -18.161 1.00 80.31 71 TYR A C 1
ATOM 563 O O . TYR A 1 71 ? 6.515 4.984 -17.156 1.00 80.31 71 TYR A O 1
ATOM 571 N N . LYS A 1 72 ? 7.869 6.031 -18.607 1.00 79.69 72 LYS A N 1
ATOM 572 C CA . LYS A 1 72 ? 7.765 7.337 -17.942 1.00 79.69 72 LYS A CA 1
ATOM 573 C C . LYS A 1 72 ? 6.351 7.909 -17.998 1.00 79.69 72 LYS A C 1
ATOM 575 O O . LYS A 1 72 ? 5.878 8.432 -16.997 1.00 79.69 72 LYS A O 1
ATOM 580 N N . MET A 1 73 ? 5.687 7.832 -19.149 1.00 82.06 73 MET A N 1
ATOM 581 C CA . MET A 1 73 ? 4.327 8.355 -19.312 1.00 82.06 73 MET A CA 1
ATOM 582 C C . MET A 1 73 ? 3.321 7.532 -18.508 1.00 82.06 73 MET A C 1
ATOM 584 O O . MET A 1 73 ? 2.495 8.104 -17.804 1.00 82.06 73 MET A O 1
ATOM 588 N N . ASP A 1 74 ? 3.436 6.206 -18.534 1.00 82.69 74 ASP A N 1
ATOM 589 C CA . ASP A 1 74 ? 2.627 5.303 -17.717 1.00 82.69 74 ASP A CA 1
ATOM 590 C C . ASP A 1 74 ? 2.807 5.579 -16.228 1.00 82.69 74 ASP A C 1
ATOM 592 O O . ASP A 1 74 ? 1.822 5.617 -15.492 1.00 82.69 74 ASP A O 1
ATOM 596 N N . PHE A 1 75 ? 4.047 5.803 -15.790 1.00 79.56 75 PHE A N 1
ATOM 597 C CA . PHE A 1 75 ? 4.342 6.186 -14.417 1.00 79.56 75 PHE A CA 1
ATOM 598 C C . PHE A 1 75 ? 3.652 7.507 -14.066 1.00 79.56 75 PHE A C 1
ATOM 600 O O . PHE A 1 75 ? 2.839 7.540 -13.151 1.00 79.56 75 PHE A O 1
ATOM 607 N N . ILE A 1 76 ? 3.887 8.573 -14.839 1.00 81.94 76 ILE A N 1
ATOM 608 C CA . ILE A 1 76 ? 3.303 9.903 -14.591 1.00 81.94 76 ILE A CA 1
ATOM 609 C C . ILE A 1 76 ? 1.769 9.858 -14.566 1.00 81.94 76 ILE A C 1
ATOM 611 O O . ILE A 1 76 ? 1.153 10.560 -13.772 1.00 81.94 76 ILE A O 1
ATOM 615 N N . ASN A 1 77 ? 1.148 9.026 -15.400 1.00 86.25 77 ASN A N 1
ATOM 616 C CA . ASN A 1 77 ? -0.307 8.930 -15.471 1.00 86.25 77 ASN A CA 1
ATOM 617 C C . ASN A 1 77 ? -0.908 8.100 -14.325 1.00 86.25 77 ASN A C 1
ATOM 619 O O . ASN A 1 77 ? -1.990 8.422 -13.840 1.00 86.25 77 ASN A O 1
ATOM 623 N N . LYS A 1 78 ? -0.236 7.027 -13.887 1.00 87.62 78 LYS A N 1
ATOM 624 C CA . LYS A 1 78 ? -0.758 6.108 -12.856 1.00 87.62 78 LYS A CA 1
ATOM 625 C C . LYS A 1 78 ? -0.426 6.558 -11.434 1.00 87.62 78 LYS A C 1
ATOM 627 O O . LYS A 1 78 ? -1.189 6.278 -10.512 1.00 87.62 78 LYS A O 1
ATOM 632 N N . HIS A 1 79 ? 0.690 7.254 -11.246 1.00 88.38 79 HIS A N 1
ATOM 633 C CA . HIS A 1 79 ? 1.193 7.616 -9.924 1.00 88.38 79 HIS A CA 1
ATOM 634 C C . HIS A 1 79 ? 0.294 8.579 -9.127 1.00 88.38 79 HIS A C 1
ATOM 636 O O . HIS A 1 79 ? 0.118 8.349 -7.933 1.00 88.38 79 HIS A O 1
ATOM 642 N N . PRO A 1 80 ? -0.344 9.606 -9.726 1.00 90.88 80 PRO A N 1
ATOM 643 C CA . PRO A 1 80 ? -1.268 10.471 -8.992 1.00 90.88 80 PRO A CA 1
ATOM 644 C C . PRO A 1 80 ? -2.455 9.697 -8.412 1.00 90.88 80 PRO A C 1
ATOM 646 O O . PRO A 1 80 ? -2.890 9.960 -7.295 1.00 90.88 80 PRO A O 1
ATOM 649 N N . LEU A 1 81 ? -2.954 8.704 -9.157 1.00 92.88 81 LEU A N 1
ATOM 650 C CA . LEU A 1 81 ? -4.033 7.841 -8.691 1.00 92.88 81 LEU A CA 1
ATOM 651 C C . LEU A 1 81 ? -3.569 6.937 -7.544 1.00 92.88 81 LEU A C 1
ATOM 653 O O . LEU A 1 81 ? -4.296 6.792 -6.567 1.00 92.88 81 LEU A O 1
ATOM 657 N N . LYS A 1 82 ? -2.360 6.369 -7.634 1.00 93.06 82 LYS A N 1
ATOM 658 C CA . LYS A 1 82 ? -1.764 5.600 -6.532 1.00 93.06 82 LYS A CA 1
ATOM 659 C C . LYS A 1 82 ? -1.628 6.433 -5.263 1.00 93.06 82 LYS A C 1
ATOM 661 O O . LYS A 1 82 ? -2.052 5.981 -4.206 1.00 93.06 82 LYS A O 1
ATOM 666 N N . LEU A 1 83 ? -1.088 7.646 -5.383 1.00 93.94 83 LEU A N 1
ATOM 667 C CA . LEU A 1 83 ? -0.896 8.551 -4.254 1.00 93.94 83 LEU A CA 1
ATOM 668 C C . LEU A 1 83 ? -2.233 8.866 -3.577 1.00 93.94 83 LEU A C 1
ATOM 670 O O . LEU A 1 83 ? -2.376 8.668 -2.375 1.00 93.94 83 LEU A O 1
ATOM 674 N N . LYS A 1 84 ? -3.238 9.243 -4.374 1.00 96.06 84 LYS A N 1
ATOM 675 C CA . LYS A 1 84 ? -4.594 9.498 -3.885 1.00 96.06 84 LYS A CA 1
ATOM 676 C C . LYS A 1 84 ? -5.207 8.272 -3.204 1.00 96.06 84 LYS A C 1
ATOM 678 O O . LYS A 1 84 ? -5.820 8.394 -2.154 1.00 96.06 84 LYS A O 1
ATOM 683 N N . ASN A 1 85 ? -5.044 7.083 -3.783 1.00 96.88 85 ASN A N 1
ATOM 684 C CA . ASN A 1 85 ? -5.564 5.852 -3.189 1.00 96.88 85 ASN A CA 1
ATOM 685 C C . ASN A 1 85 ? -4.871 5.520 -1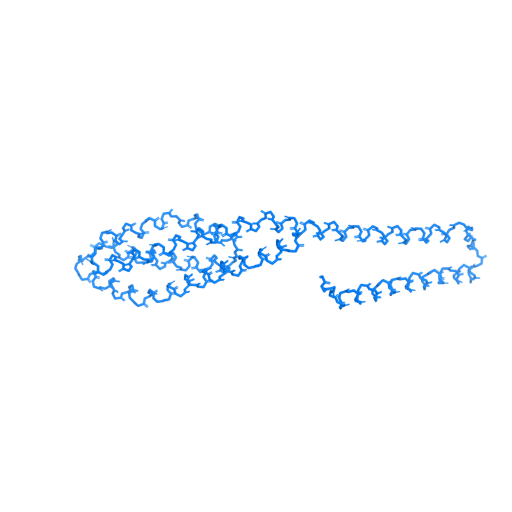.860 1.00 96.88 85 ASN A C 1
ATOM 687 O O . ASN A 1 85 ? -5.531 5.037 -0.944 1.00 96.88 85 ASN A O 1
ATOM 691 N N . CYS A 1 86 ? -3.566 5.780 -1.746 1.00 96.00 86 CYS A N 1
ATOM 692 C CA . CYS A 1 86 ? -2.820 5.609 -0.501 1.00 96.00 86 CYS A CA 1
ATOM 693 C C . CYS A 1 86 ? -3.290 6.603 0.571 1.00 96.00 86 CYS A C 1
ATOM 695 O O . CYS A 1 86 ? -3.571 6.190 1.693 1.00 96.00 86 CYS A O 1
ATOM 697 N N . GLU A 1 87 ? -3.462 7.874 0.201 1.00 97.06 87 GLU A N 1
ATOM 698 C CA . GLU A 1 87 ? -3.989 8.930 1.071 1.00 97.06 87 GLU A CA 1
ATOM 699 C C . GLU A 1 87 ? -5.404 8.605 1.565 1.00 97.06 87 GLU A C 1
ATOM 701 O O . GLU A 1 87 ? -5.658 8.643 2.766 1.00 97.06 87 GLU A O 1
ATOM 706 N N . ASP A 1 88 ? -6.309 8.208 0.666 1.00 97.94 88 ASP A N 1
ATOM 707 C CA . ASP A 1 88 ? -7.683 7.822 1.002 1.00 97.94 88 ASP A CA 1
ATOM 708 C C . ASP A 1 88 ? -7.726 6.664 2.015 1.00 97.94 88 ASP A C 1
ATOM 710 O O . ASP A 1 88 ? -8.558 6.663 2.928 1.00 97.94 88 ASP A O 1
ATOM 714 N N . VAL A 1 89 ? -6.856 5.660 1.837 1.00 98.06 89 VAL A N 1
ATOM 715 C CA . VAL A 1 89 ? -6.751 4.502 2.738 1.00 98.06 89 VAL A CA 1
ATOM 716 C C . VAL A 1 89 ? -6.214 4.931 4.094 1.00 98.06 89 VAL A C 1
ATOM 718 O O . VAL A 1 89 ? -6.844 4.627 5.106 1.00 98.06 89 VAL A O 1
ATOM 721 N N . PHE A 1 90 ? -5.089 5.649 4.110 1.00 97.88 90 PHE A N 1
ATOM 722 C CA . PHE A 1 90 ? -4.464 6.141 5.334 1.00 97.88 90 PHE A CA 1
ATOM 723 C C . PHE A 1 90 ? -5.444 6.993 6.140 1.00 97.88 90 PHE A C 1
ATOM 725 O O . PHE A 1 90 ? -5.746 6.657 7.278 1.00 97.88 90 PHE A O 1
ATOM 732 N N . LYS A 1 91 ? -6.040 8.009 5.510 1.00 97.94 91 LYS A N 1
ATOM 733 C CA . LYS A 1 91 ? -7.004 8.912 6.141 1.00 97.94 91 LYS A CA 1
ATOM 734 C C . LYS A 1 91 ? -8.204 8.173 6.730 1.00 97.94 91 LYS A C 1
ATOM 736 O O . LYS A 1 91 ? -8.601 8.452 7.851 1.00 97.94 91 LYS A O 1
ATOM 741 N N . SER A 1 92 ? -8.765 7.205 6.002 1.00 98.00 92 SER A N 1
ATOM 742 C CA . SER A 1 92 ? -9.924 6.444 6.494 1.00 98.00 92 SER A CA 1
ATOM 743 C C . SER A 1 92 ? -9.593 5.600 7.730 1.00 98.00 92 SER A C 1
ATOM 745 O O . SER A 1 92 ? -10.446 5.421 8.595 1.00 98.00 92 SER A O 1
ATOM 747 N N . ILE A 1 93 ? -8.377 5.050 7.794 1.00 98.06 93 ILE A N 1
ATOM 748 C CA . ILE A 1 93 ? -7.899 4.268 8.940 1.00 98.06 93 ILE A CA 1
ATOM 749 C C . ILE A 1 93 ? -7.583 5.191 10.120 1.00 98.06 93 ILE A C 1
ATOM 751 O O . ILE A 1 93 ? -7.974 4.888 11.244 1.00 98.06 93 ILE A O 1
ATOM 755 N N . ASP A 1 94 ? -6.906 6.305 9.858 1.00 97.94 94 ASP A N 1
ATOM 756 C CA . ASP A 1 94 ? -6.488 7.285 10.860 1.00 97.94 94 ASP A CA 1
ATOM 757 C C . ASP A 1 94 ? -7.698 7.921 11.561 1.00 97.94 94 ASP A C 1
ATOM 759 O O . ASP A 1 94 ? -7.826 7.822 12.779 1.00 97.94 94 ASP A O 1
ATOM 763 N N . GLU A 1 95 ? -8.681 8.413 10.797 1.00 97.94 95 GLU A N 1
ATOM 764 C CA . GLU A 1 95 ? -9.940 8.962 11.333 1.00 97.94 95 GLU A CA 1
ATOM 765 C C . GLU A 1 95 ? -10.707 7.938 12.190 1.00 97.94 95 GLU A C 1
ATOM 767 O O . GLU A 1 95 ? -11.312 8.278 13.214 1.00 97.94 95 GLU A O 1
ATOM 772 N N . ALA A 1 96 ? -10.693 6.662 11.786 1.00 97.88 96 ALA A N 1
ATOM 773 C CA . ALA A 1 96 ? -11.326 5.597 12.553 1.00 97.88 96 ALA A CA 1
ATOM 774 C C . ALA A 1 96 ? -10.572 5.315 13.859 1.00 97.88 96 ALA A C 1
ATOM 776 O O . ALA A 1 96 ? -11.212 5.119 14.889 1.00 97.88 96 ALA A O 1
ATOM 777 N N . LEU A 1 97 ? -9.237 5.315 13.844 1.00 97.62 97 LEU A N 1
ATOM 778 C CA . LEU A 1 97 ? -8.424 5.137 15.048 1.00 97.62 97 LEU A CA 1
ATOM 779 C C . LEU A 1 97 ? -8.593 6.297 16.029 1.00 97.62 97 LEU A C 1
ATOM 781 O O . LEU A 1 97 ? -8.800 6.046 17.215 1.00 97.62 97 LEU A O 1
ATOM 785 N N . GLU A 1 98 ? -8.578 7.542 15.551 1.00 97.50 98 GLU A N 1
ATOM 786 C CA . GLU A 1 98 ? -8.865 8.721 16.378 1.00 97.50 98 GLU A CA 1
ATOM 787 C C . GLU A 1 98 ? -10.241 8.610 17.046 1.00 97.50 98 GLU A C 1
ATOM 789 O O . GLU A 1 98 ? -10.371 8.819 18.255 1.00 97.50 98 GLU A O 1
ATOM 794 N N . SER A 1 99 ? -11.256 8.196 16.281 1.00 97.56 99 SER A N 1
ATOM 795 C CA . SER A 1 99 ? -12.611 7.975 16.800 1.00 97.56 99 SER A CA 1
ATOM 796 C C . SER A 1 99 ? -12.643 6.867 17.858 1.00 97.56 99 SER A C 1
ATOM 798 O O . SER A 1 99 ? -13.282 7.029 18.893 1.00 97.56 99 SER A O 1
ATOM 800 N N . VAL A 1 100 ? -11.907 5.767 17.654 1.00 96.38 100 VAL A N 1
ATOM 801 C CA . VAL A 1 100 ? -11.782 4.680 18.642 1.00 96.38 100 VAL A CA 1
ATOM 802 C C . VAL A 1 100 ? -11.160 5.180 19.941 1.00 96.38 100 VAL A C 1
ATOM 804 O O . VAL A 1 100 ? -11.687 4.882 21.012 1.00 96.38 100 VAL A O 1
ATOM 807 N N . TYR A 1 101 ? -10.067 5.945 19.874 1.00 96.81 101 TYR A N 1
ATOM 808 C CA . TYR A 1 101 ? -9.435 6.510 21.068 1.00 96.81 101 TYR A CA 1
ATOM 809 C C . TYR A 1 101 ? -10.405 7.398 21.848 1.00 96.81 101 TYR A C 1
ATOM 811 O O . TYR A 1 101 ? -10.556 7.224 23.059 1.00 96.81 101 TYR A O 1
ATOM 819 N N . TYR A 1 102 ? -11.096 8.296 21.145 1.00 97.19 102 TYR A N 1
ATOM 820 C CA . TYR A 1 102 ? -12.069 9.198 21.747 1.00 97.19 102 TYR A CA 1
ATOM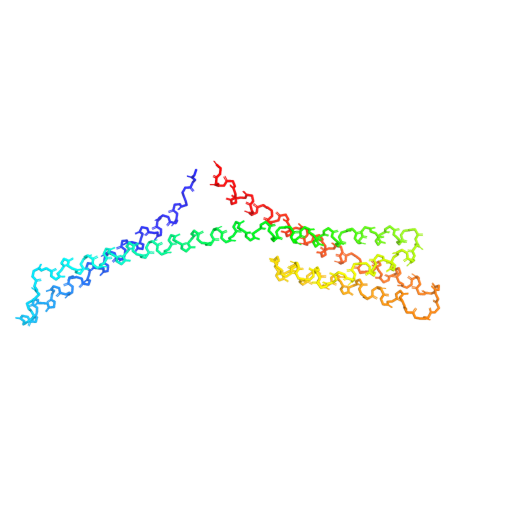 821 C C . TYR A 1 102 ? -13.242 8.441 22.384 1.00 97.19 102 TYR A C 1
ATOM 823 O O . TYR A 1 102 ? -13.558 8.655 23.555 1.00 97.19 102 TYR A O 1
ATOM 831 N N . ASP A 1 103 ? -13.861 7.517 21.645 1.00 96.00 103 ASP A N 1
ATOM 832 C CA . ASP A 1 103 ? -15.034 6.763 22.099 1.00 96.00 103 ASP A CA 1
ATOM 833 C C . ASP A 1 103 ? -14.707 5.865 23.306 1.00 96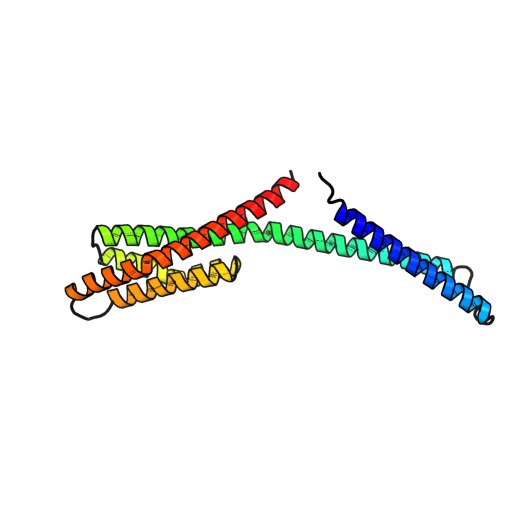.00 103 ASP A C 1
ATOM 835 O O . ASP A 1 103 ? -15.537 5.703 24.207 1.00 96.00 103 ASP A O 1
ATOM 839 N N . LEU A 1 104 ? -13.487 5.316 23.374 1.00 94.31 104 LEU A N 1
ATOM 840 C CA . LEU A 1 104 ? -13.003 4.565 24.538 1.00 94.31 104 LEU A CA 1
ATOM 841 C C . LEU A 1 104 ? -12.789 5.456 25.763 1.00 94.31 104 LEU A C 1
ATOM 843 O O . LEU A 1 104 ? -13.142 5.052 26.874 1.00 94.31 104 LEU A O 1
ATOM 847 N N . GLU A 1 105 ? -12.235 6.656 25.579 1.00 95.50 105 GLU A N 1
ATOM 848 C CA . GLU A 1 105 ? -11.998 7.616 26.662 1.00 95.50 105 GLU A CA 1
ATOM 849 C C . GLU A 1 105 ? -13.315 8.048 27.319 1.00 95.50 105 GLU A C 1
ATOM 851 O O . GLU A 1 105 ? -13.450 8.004 28.547 1.00 95.50 105 GLU A O 1
ATOM 856 N N . VAL A 1 106 ? -14.320 8.387 26.507 1.00 96.19 106 VAL A N 1
ATOM 857 C CA . VAL A 1 106 ? -15.651 8.794 26.993 1.00 96.19 106 VAL A CA 1
ATOM 858 C C . VAL A 1 106 ? -16.570 7.610 27.318 1.00 96.19 106 VAL A C 1
ATOM 860 O O . VAL A 1 106 ? -17.677 7.813 27.820 1.00 96.19 106 VAL A O 1
ATOM 863 N N . LYS A 1 107 ? -16.111 6.373 27.078 1.00 94.50 107 LYS A N 1
ATOM 864 C CA . LYS A 1 107 ? -16.850 5.113 27.284 1.00 94.50 107 LYS A CA 1
ATOM 865 C C . LYS A 1 107 ? -18.173 5.040 26.505 1.00 94.50 107 LYS A C 1
ATOM 867 O O . LYS A 1 107 ? -19.141 4.436 26.976 1.00 94.50 107 LYS A O 1
ATOM 872 N N . ASP A 1 108 ? -18.225 5.627 25.310 1.00 95.12 108 ASP A N 1
ATOM 873 C CA . ASP A 1 108 ? -19.390 5.575 24.418 1.00 95.12 108 ASP A CA 1
ATOM 874 C C . ASP A 1 108 ? -19.287 4.374 23.464 1.00 95.12 108 ASP A C 1
ATOM 876 O O . ASP A 1 108 ? -18.932 4.473 22.290 1.00 95.12 108 ASP A O 1
ATOM 880 N N . PHE A 1 109 ? -19.623 3.194 23.987 1.00 92.38 109 PHE A N 1
ATOM 881 C CA . PHE A 1 109 ? -19.575 1.939 23.229 1.00 92.38 109 PHE A CA 1
ATOM 882 C C . PHE A 1 109 ? -20.558 1.884 22.055 1.00 92.38 109 PHE A C 1
ATOM 884 O O . PHE A 1 109 ? -20.375 1.083 21.139 1.00 92.38 109 PHE A O 1
ATOM 891 N N . TYR A 1 110 ? -21.608 2.709 22.072 1.00 92.56 110 TYR A N 1
ATOM 892 C CA . TYR A 1 110 ? -22.522 2.798 20.940 1.00 92.56 110 TYR A CA 1
ATOM 893 C C . TYR A 1 110 ? -21.829 3.482 19.760 1.00 92.56 110 TYR A C 1
ATOM 895 O O . TYR A 1 110 ? -21.824 2.930 18.658 1.00 92.56 110 TYR A O 1
ATOM 903 N N . ARG A 1 111 ? -21.191 4.637 19.996 1.00 95.25 111 ARG A N 1
ATOM 904 C CA . ARG A 1 111 ? -20.388 5.318 18.969 1.00 95.25 111 ARG A CA 1
ATOM 905 C C . ARG A 1 111 ? -19.239 4.456 18.482 1.00 95.25 111 ARG A C 1
ATOM 907 O O . ARG A 1 111 ? -19.074 4.337 17.273 1.00 95.25 111 ARG A O 1
ATOM 914 N N . LEU A 1 112 ? -18.571 3.746 19.389 1.00 95.00 112 LEU A N 1
ATOM 915 C CA . LEU A 1 112 ? -17.508 2.813 19.028 1.00 95.00 112 LEU A CA 1
ATOM 916 C C . LEU A 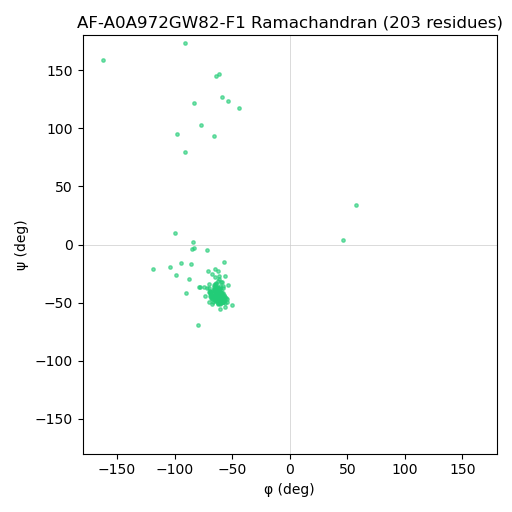1 112 ? -17.989 1.763 18.006 1.00 95.00 112 LEU A C 1
ATOM 918 O O . LEU A 1 112 ? -17.343 1.534 16.985 1.00 95.00 112 LEU A O 1
ATOM 922 N N . GLY A 1 113 ? -19.169 1.173 18.227 1.00 94.62 113 GLY A N 1
ATOM 923 C CA . GLY A 1 113 ? -19.771 0.226 17.281 1.00 94.62 113 GLY A CA 1
ATOM 924 C C . GLY A 1 113 ? -20.171 0.858 15.947 1.00 94.62 113 GLY A C 1
ATOM 925 O O . GLY A 1 113 ? -20.026 0.231 14.893 1.00 94.62 113 GLY A O 1
ATOM 926 N N . VAL A 1 114 ? -20.628 2.113 15.961 1.00 96.12 114 VAL A N 1
ATOM 927 C CA . VAL A 1 114 ? -20.897 2.886 14.737 1.00 96.12 114 VAL A CA 1
ATOM 928 C C . VAL A 1 114 ? -19.601 3.130 13.959 1.00 96.12 114 VAL A C 1
ATOM 930 O O . VAL A 1 114 ? -19.574 2.892 12.751 1.00 96.12 114 VAL A O 1
ATOM 933 N N . THR A 1 115 ? -18.523 3.532 14.636 1.00 97.25 115 THR A N 1
ATOM 934 C CA . THR A 1 115 ? -17.182 3.724 14.064 1.00 97.25 115 THR A CA 1
ATOM 935 C C . THR A 1 115 ? -16.700 2.446 13.379 1.00 97.25 115 THR A C 1
ATOM 937 O O . THR A 1 115 ? -16.351 2.470 12.195 1.00 97.25 115 THR A O 1
ATOM 940 N N . PHE A 1 116 ? -16.782 1.304 14.068 1.00 97.00 116 PHE A N 1
ATOM 941 C CA . PHE A 1 116 ? -16.415 0.007 13.500 1.00 97.00 116 PHE A CA 1
ATOM 942 C C . PHE A 1 116 ? -17.252 -0.354 12.273 1.00 97.00 116 PHE A C 1
ATOM 944 O O . PHE A 1 116 ? -16.710 -0.692 11.222 1.00 97.00 116 PHE A O 1
ATOM 951 N N . THR A 1 117 ? -18.576 -0.244 12.380 1.00 97.00 117 THR A N 1
ATOM 952 C CA . THR A 1 117 ? -19.497 -0.584 11.287 1.00 97.00 117 THR A CA 1
ATOM 953 C C . THR A 1 117 ? -19.248 0.285 10.053 1.00 97.00 117 THR A C 1
ATOM 955 O O . THR A 1 117 ? -19.246 -0.218 8.928 1.00 97.00 117 THR A O 1
ATOM 958 N N . ASN A 1 118 ? -19.002 1.583 10.243 1.00 97.62 118 ASN A N 1
ATOM 959 C CA . ASN A 1 118 ? -18.741 2.518 9.150 1.00 97.62 118 ASN A CA 1
ATOM 960 C C . ASN A 1 118 ? -17.450 2.190 8.399 1.00 97.62 118 ASN A C 1
ATOM 962 O O . ASN A 1 118 ? -17.455 2.218 7.164 1.00 97.62 118 ASN A O 1
ATOM 966 N N . LEU A 1 119 ? -16.374 1.860 9.121 1.00 97.94 119 LEU A N 1
ATOM 967 C CA . LEU A 1 119 ? -15.110 1.460 8.508 1.00 97.94 119 LEU A CA 1
ATOM 968 C C . LEU A 1 119 ? -15.253 0.116 7.781 1.00 97.94 119 LEU A C 1
ATOM 970 O O . LEU A 1 119 ? -14.913 0.015 6.603 1.00 97.94 119 LEU A O 1
ATOM 974 N N . LEU A 1 120 ? -15.829 -0.893 8.443 1.00 97.94 120 LEU A N 1
ATOM 975 C CA . LEU A 1 120 ? -15.978 -2.249 7.898 1.00 97.94 120 LEU A CA 1
ATOM 976 C C . LEU A 1 120 ? -16.906 -2.311 6.679 1.00 97.94 120 LEU A C 1
ATOM 978 O O . LEU A 1 120 ? -16.714 -3.146 5.798 1.00 97.94 120 LEU A O 1
ATOM 982 N N . ARG A 1 121 ? -17.875 -1.396 6.559 1.00 98.19 121 ARG A N 1
ATOM 983 C CA . ARG A 1 121 ? -18.700 -1.263 5.345 1.00 98.19 121 ARG A CA 1
ATOM 984 C C . ARG A 1 121 ? -17.872 -0.892 4.107 1.00 98.19 121 ARG A C 1
ATOM 986 O O . ARG A 1 121 ? -18.312 -1.131 2.987 1.00 98.19 121 ARG A O 1
ATOM 993 N N . ARG A 1 122 ? -16.692 -0.297 4.294 1.00 98.12 122 ARG A N 1
ATOM 994 C CA . ARG A 1 122 ? -15.781 0.133 3.222 1.00 98.12 122 ARG A CA 1
ATOM 995 C C . ARG A 1 122 ? -14.633 -0.852 2.981 1.00 98.12 122 ARG A C 1
ATOM 997 O O . ARG A 1 122 ? -13.724 -0.523 2.226 1.00 98.12 122 ARG A O 1
ATOM 1004 N N . THR A 1 123 ? -14.668 -2.048 3.572 1.00 98.12 123 THR A N 1
ATOM 1005 C CA . THR A 1 123 ? -13.596 -3.055 3.464 1.00 98.12 123 THR A CA 1
ATOM 1006 C C . THR A 1 123 ? -13.165 -3.317 2.020 1.00 98.12 123 THR A C 1
ATOM 1008 O O . THR A 1 123 ? -11.983 -3.184 1.708 1.00 98.12 123 THR A O 1
ATOM 1011 N N . ASP A 1 124 ? -14.103 -3.609 1.114 1.00 98.06 124 ASP A N 1
ATOM 1012 C CA . ASP A 1 124 ? -13.776 -3.908 -0.288 1.00 98.06 124 ASP A CA 1
ATOM 1013 C C . ASP A 1 124 ? -13.165 -2.704 -1.020 1.00 98.06 124 ASP A C 1
ATOM 1015 O O . ASP A 1 124 ? -12.211 -2.849 -1.790 1.00 98.06 124 ASP A O 1
ATOM 1019 N N . GLU A 1 125 ? -13.680 -1.500 -0.751 1.00 98.31 125 GLU A N 1
ATOM 1020 C CA . GLU A 1 125 ? -13.167 -0.246 -1.313 1.00 98.31 125 GLU A CA 1
ATOM 1021 C C . GLU A 1 125 ? -11.720 -0.007 -0.862 1.00 98.31 125 GLU A C 1
ATOM 1023 O O . GLU A 1 125 ? -10.837 0.221 -1.694 1.00 98.31 125 GLU A O 1
ATOM 1028 N N . LEU A 1 126 ? -11.470 -0.090 0.448 1.00 98.19 126 LEU A N 1
ATOM 1029 C CA . LEU A 1 126 ? -10.157 0.149 1.046 1.00 98.19 126 LEU A CA 1
ATOM 1030 C C . LEU A 1 126 ? -9.139 -0.890 0.581 1.00 98.19 126 LEU A C 1
ATOM 1032 O O . LEU A 1 126 ? -8.033 -0.522 0.194 1.00 98.19 126 LEU A O 1
ATOM 1036 N N . ASN A 1 127 ? -9.523 -2.164 0.526 1.00 98.25 127 ASN A N 1
ATOM 1037 C CA . ASN A 1 127 ? -8.670 -3.237 0.024 1.00 98.25 127 ASN A CA 1
ATOM 1038 C C . ASN A 1 127 ? -8.333 -3.064 -1.462 1.00 98.25 127 ASN A C 1
ATOM 1040 O O . ASN A 1 127 ? -7.180 -3.242 -1.855 1.00 98.25 127 ASN A O 1
ATOM 1044 N N . THR A 1 128 ? -9.301 -2.656 -2.286 1.00 98.12 128 THR A N 1
ATOM 1045 C CA . THR A 1 128 ? -9.068 -2.380 -3.713 1.00 98.12 128 THR A CA 1
ATOM 1046 C C . THR A 1 128 ? -8.104 -1.208 -3.901 1.00 98.12 128 THR A C 1
ATOM 1048 O O . THR A 1 128 ? -7.158 -1.294 -4.690 1.00 98.12 128 THR A O 1
ATOM 1051 N N . LYS A 1 129 ? -8.296 -0.119 -3.146 1.00 97.88 129 LYS A N 1
ATOM 1052 C CA . LYS A 1 129 ? -7.391 1.038 -3.158 1.00 97.88 129 LYS A CA 1
ATOM 1053 C C . LYS A 1 129 ? -5.993 0.647 -2.688 1.00 97.88 129 LYS A C 1
ATOM 1055 O O . LYS A 1 129 ? -5.030 0.917 -3.402 1.00 97.88 129 LYS A O 1
ATOM 1060 N N . ALA A 1 130 ? -5.881 -0.058 -1.569 1.00 97.12 130 ALA A N 1
ATOM 1061 C CA . ALA A 1 130 ? -4.613 -0.514 -1.008 1.00 97.12 130 ALA A CA 1
ATOM 1062 C C . ALA A 1 130 ? -3.837 -1.422 -1.980 1.00 97.12 130 ALA A C 1
ATOM 1064 O O . ALA A 1 130 ? -2.644 -1.211 -2.203 1.00 97.12 130 ALA A O 1
ATOM 1065 N N . ALA A 1 131 ? -4.521 -2.362 -2.641 1.00 97.12 131 ALA A N 1
ATOM 1066 C CA . ALA A 1 131 ? -3.926 -3.244 -3.646 1.00 97.12 131 ALA A CA 1
ATOM 1067 C C . ALA A 1 131 ? -3.381 -2.488 -4.868 1.00 97.12 131 ALA A C 1
ATOM 1069 O O . ALA A 1 131 ? -2.386 -2.906 -5.460 1.00 97.12 131 ALA A O 1
ATOM 1070 N N . SER A 1 132 ? -3.997 -1.360 -5.236 1.00 95.31 132 SER A N 1
ATOM 1071 C CA . SER A 1 132 ? -3.507 -0.519 -6.335 1.00 95.31 132 SER A CA 1
ATOM 1072 C C . SER A 1 132 ? -2.211 0.233 -6.001 1.00 95.31 132 SER A C 1
ATOM 1074 O O . SER A 1 132 ? -1.471 0.606 -6.916 1.00 95.31 132 SER A O 1
ATOM 1076 N N . VAL A 1 133 ? -1.925 0.439 -4.710 1.00 94.31 133 VAL A N 1
ATOM 1077 C CA . VAL A 1 133 ? -0.702 1.091 -4.226 1.00 94.31 133 VAL A CA 1
ATOM 1078 C C . VAL A 1 133 ? 0.440 0.079 -4.240 1.00 94.31 133 VAL A C 1
ATOM 1080 O O . VAL A 1 133 ? 1.341 0.175 -5.081 1.00 94.31 133 VAL A O 1
ATOM 1083 N N . SER A 1 134 ? 0.368 -0.922 -3.353 1.00 94.81 134 SER A N 1
ATOM 1084 C CA . SER A 1 134 ? 1.352 -2.001 -3.240 1.00 94.81 134 SER A CA 1
ATOM 1085 C C . SER A 1 134 ? 0.804 -3.219 -2.468 1.00 94.81 134 SER A C 1
ATOM 1087 O O . SER A 1 134 ? -0.109 -3.079 -1.649 1.00 94.81 134 SER A O 1
ATOM 1089 N N . PRO A 1 135 ? 1.392 -4.421 -2.649 1.00 96.94 135 PRO A N 1
ATOM 1090 C CA . PRO A 1 135 ? 1.034 -5.603 -1.857 1.00 96.94 135 PRO A CA 1
ATOM 1091 C C . PRO A 1 135 ? 1.233 -5.414 -0.347 1.00 96.94 135 PRO A C 1
ATOM 1093 O O . PRO A 1 135 ? 0.489 -5.974 0.454 1.00 96.94 135 PRO A O 1
ATOM 1096 N N . LEU A 1 136 ? 2.230 -4.611 0.041 1.00 95.81 136 LEU A N 1
ATOM 1097 C CA . LEU A 1 136 ? 2.530 -4.326 1.440 1.00 95.81 136 LEU A CA 1
ATOM 1098 C C . LEU A 1 136 ? 1.422 -3.485 2.086 1.00 95.81 136 LE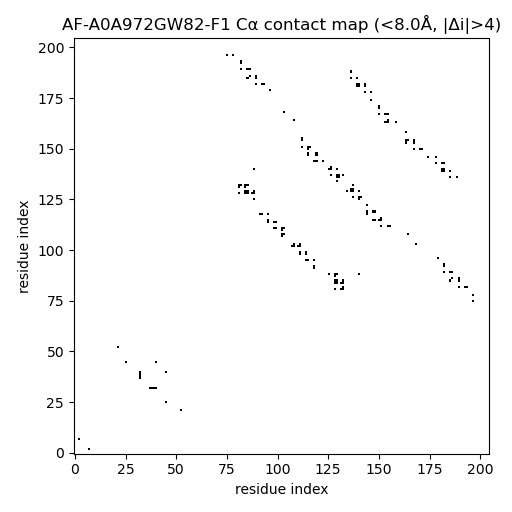U A C 1
ATOM 1100 O O . LEU A 1 136 ? 0.969 -3.822 3.176 1.00 95.81 136 LEU A O 1
ATOM 1104 N N . VAL A 1 137 ? 0.958 -2.431 1.405 1.00 97.19 137 VAL A N 1
ATOM 1105 C CA . VAL A 1 137 ? -0.156 -1.596 1.887 1.00 97.19 137 VAL A CA 1
ATOM 1106 C C . VAL A 1 137 ? -1.429 -2.435 1.985 1.00 97.19 137 VAL A C 1
ATOM 1108 O O . VAL A 1 137 ? -2.084 -2.411 3.020 1.00 97.19 137 VAL A O 1
ATOM 1111 N N . TYR A 1 138 ? -1.721 -3.267 0.980 1.00 98.12 138 TYR A N 1
ATOM 1112 C CA . TYR A 1 138 ? -2.848 -4.208 1.020 1.00 98.12 138 TYR A CA 1
ATOM 1113 C C . TYR A 1 138 ? -2.826 -5.135 2.242 1.00 98.12 138 TYR A C 1
ATOM 1115 O O . TYR A 1 138 ? -3.829 -5.249 2.951 1.00 98.12 138 TYR A O 1
ATOM 1123 N N . TYR A 1 139 ? -1.684 -5.769 2.516 1.00 98.19 139 TYR A N 1
ATOM 1124 C CA . TYR A 1 139 ? -1.525 -6.654 3.670 1.00 98.19 139 TYR A CA 1
ATOM 1125 C C . TYR A 1 139 ? -1.780 -5.921 4.996 1.00 98.19 139 TYR A C 1
ATOM 1127 O O . TYR A 1 139 ? -2.524 -6.417 5.847 1.00 98.19 139 TYR A O 1
ATOM 1135 N N . LYS A 1 140 ? -1.211 -4.721 5.161 1.00 98.12 140 LYS A N 1
ATOM 1136 C CA . LYS A 1 140 ? -1.387 -3.907 6.373 1.00 98.12 140 LYS A CA 1
ATOM 1137 C C . LYS A 1 140 ? -2.836 -3.466 6.547 1.00 98.12 140 LYS A C 1
ATOM 1139 O O . LYS A 1 140 ? -3.399 -3.676 7.617 1.00 98.12 140 LYS A O 1
ATOM 1144 N N . THR A 1 141 ? -3.464 -2.945 5.493 1.00 98.38 141 THR A N 1
ATOM 1145 C CA . THR A 1 141 ? -4.882 -2.555 5.497 1.00 98.38 141 THR A CA 1
ATOM 1146 C C . THR A 1 141 ? -5.779 -3.732 5.868 1.00 98.38 141 THR A C 1
ATOM 1148 O O . THR A 1 141 ? -6.607 -3.603 6.765 1.00 98.38 141 THR A O 1
ATOM 1151 N N . THR A 1 142 ? -5.571 -4.900 5.258 1.00 98.38 142 THR A N 1
ATOM 1152 C CA . THR A 1 142 ? -6.349 -6.112 5.565 1.00 98.38 142 THR A CA 1
ATOM 1153 C C . THR A 1 142 ? -6.179 -6.530 7.026 1.00 98.38 142 THR A C 1
ATOM 1155 O O . THR A 1 142 ? -7.154 -6.865 7.694 1.00 98.38 142 THR A O 1
ATOM 1158 N N . THR A 1 143 ? -4.950 -6.466 7.547 1.00 98.19 143 THR A N 1
ATOM 1159 C CA . THR A 1 143 ? -4.650 -6.806 8.946 1.00 98.19 143 THR A CA 1
ATOM 1160 C C . THR A 1 143 ? -5.358 -5.856 9.912 1.00 98.19 143 THR A C 1
ATOM 1162 O O . THR A 1 143 ? -5.975 -6.305 10.874 1.00 98.19 143 THR A O 1
ATOM 1165 N N . ILE A 1 144 ? -5.330 -4.549 9.641 1.00 98.31 144 ILE A N 1
ATOM 1166 C CA . ILE A 1 144 ? -6.046 -3.541 10.435 1.00 98.31 144 ILE A CA 1
ATOM 1167 C C . ILE A 1 144 ? -7.554 -3.818 10.417 1.00 98.31 144 ILE A C 1
ATOM 1169 O O . ILE A 1 144 ? -8.173 -3.898 11.477 1.00 98.31 144 ILE A O 1
ATOM 1173 N N . LEU A 1 145 ? -8.142 -4.022 9.235 1.00 98.31 145 LEU A N 1
ATOM 1174 C CA . LEU A 1 145 ? -9.578 -4.289 9.091 1.00 98.31 145 LEU A CA 1
ATOM 1175 C C . LEU A 1 145 ? -10.008 -5.566 9.825 1.00 98.31 145 LEU A C 1
ATOM 1177 O O . LEU A 1 145 ? -11.068 -5.575 10.445 1.00 98.31 145 LEU A O 1
ATOM 1181 N N . TYR A 1 146 ? -9.162 -6.597 9.843 1.00 98.12 146 TYR A N 1
ATOM 1182 C CA . TYR A 1 146 ? -9.392 -7.807 10.632 1.00 98.12 146 TYR A CA 1
ATOM 1183 C C . TYR A 1 146 ? -9.483 -7.522 12.143 1.00 98.12 146 TYR A C 1
ATOM 1185 O O . TYR A 1 146 ? -10.370 -8.049 12.816 1.00 98.12 146 TYR A O 1
ATOM 1193 N N . HIS A 1 147 ? -8.620 -6.659 12.695 1.00 97.88 147 HIS A N 1
ATOM 1194 C CA . HIS A 1 147 ? -8.726 -6.258 14.106 1.00 97.88 147 HIS A CA 1
ATOM 1195 C C . HIS A 1 147 ? -10.031 -5.504 14.385 1.00 97.88 147 HIS A C 1
ATOM 1197 O O . HIS A 1 147 ? -10.724 -5.820 15.351 1.00 97.88 147 HIS A O 1
ATOM 1203 N N . PHE A 1 148 ? -10.419 -4.576 13.507 1.00 97.56 148 PHE A N 1
ATOM 1204 C CA . PHE A 1 148 ? -11.703 -3.876 13.617 1.00 97.56 148 PHE A CA 1
ATOM 1205 C C . PHE A 1 148 ? -12.899 -4.837 13.549 1.00 97.56 148 PHE A C 1
ATOM 1207 O O . PHE A 1 148 ? -13.843 -4.699 14.327 1.00 97.56 148 PHE A O 1
ATOM 1214 N N . GLU A 1 149 ? -12.864 -5.838 12.668 1.00 96.94 149 GLU A N 1
ATOM 1215 C CA . GLU A 1 149 ? -13.902 -6.870 12.565 1.00 96.94 149 GLU A CA 1
ATOM 1216 C C . GLU A 1 149 ? -13.993 -7.706 13.843 1.00 96.94 149 GLU A C 1
ATOM 1218 O O . GLU A 1 149 ? -15.091 -7.946 14.357 1.00 96.94 149 GLU A O 1
ATOM 1223 N N . LYS A 1 150 ? -12.843 -8.099 14.397 1.00 95.25 150 LYS A N 1
ATOM 1224 C CA . LYS A 1 150 ? -12.755 -8.822 15.668 1.00 95.25 150 LYS A CA 1
ATOM 1225 C C . LYS A 1 150 ? -13.351 -8.003 16.814 1.00 95.25 150 LYS A C 1
ATOM 1227 O O . LYS A 1 150 ? -14.178 -8.528 17.563 1.00 95.25 150 LYS A O 1
ATOM 1232 N N . TRP A 1 151 ? -12.978 -6.729 16.944 1.00 95.25 151 TRP A N 1
ATOM 1233 C CA . TRP A 1 151 ? -13.505 -5.839 17.986 1.00 95.25 151 TRP A CA 1
ATOM 1234 C C . TRP A 1 151 ? -15.010 -5.608 17.829 1.00 95.25 151 TRP A C 1
ATOM 1236 O O . TRP A 1 151 ? -15.748 -5.680 18.811 1.00 95.25 151 TRP A O 1
ATOM 1246 N N . ASN A 1 152 ? -15.487 -5.412 16.598 1.00 94.56 152 ASN A N 1
ATOM 1247 C CA . ASN A 1 152 ? -16.910 -5.251 16.311 1.00 94.56 152 ASN A CA 1
ATOM 1248 C C . ASN A 1 152 ? -17.714 -6.511 16.646 1.00 94.56 152 ASN A C 1
ATOM 1250 O O . ASN A 1 152 ? -18.770 -6.435 17.268 1.00 94.56 152 ASN A O 1
ATOM 1254 N N . SER A 1 153 ? -17.196 -7.682 16.278 1.00 92.19 153 SER A N 1
ATOM 1255 C CA . SER A 1 153 ? -17.836 -8.966 16.574 1.00 92.19 153 SER A CA 1
ATOM 1256 C C . SER A 1 153 ? -17.948 -9.206 18.078 1.00 92.19 153 SER A C 1
ATOM 1258 O O . SER A 1 153 ? -18.979 -9.685 18.548 1.00 92.19 153 SER A O 1
ATOM 1260 N N . PHE A 1 154 ? -16.916 -8.826 18.839 1.00 91.56 154 PHE A N 1
ATOM 1261 C CA . PHE A 1 154 ? -16.939 -8.888 20.298 1.00 91.56 154 PHE A CA 1
ATOM 1262 C C . PHE A 1 154 ? -17.997 -7.943 20.884 1.00 91.56 154 PHE A C 1
ATOM 1264 O O . PHE A 1 154 ? -18.804 -8.357 21.715 1.00 91.56 154 PHE A O 1
ATOM 1271 N N . LEU A 1 155 ? -18.048 -6.697 20.403 1.00 90.44 155 LEU A N 1
ATOM 1272 C CA . LEU A 1 155 ? -19.017 -5.688 20.841 1.00 90.44 155 LEU A CA 1
ATOM 1273 C C . LEU A 1 155 ? -20.474 -6.085 20.539 1.00 90.44 155 LEU A C 1
ATOM 1275 O O . LEU A 1 155 ? -21.366 -5.816 21.341 1.00 90.44 155 LEU A O 1
ATOM 1279 N N . MET A 1 156 ? -20.721 -6.728 19.395 1.00 86.50 156 MET A N 1
ATOM 1280 C CA . MET A 1 156 ? -22.058 -7.140 18.943 1.00 86.50 156 MET A CA 1
ATOM 1281 C C . MET A 1 156 ? -22.514 -8.498 19.516 1.00 86.50 156 MET A C 1
ATOM 1283 O O . MET A 1 156 ? -23.647 -8.925 19.266 1.00 86.50 156 MET A O 1
ATOM 1287 N N . GLY A 1 157 ? -21.660 -9.187 20.281 1.00 85.06 157 GLY A N 1
ATOM 1288 C CA . GLY A 1 157 ? -21.974 -10.453 20.948 1.00 85.06 157 GLY A CA 1
ATOM 1289 C C . GLY A 1 157 ? -23.126 -10.340 21.962 1.00 85.06 157 GLY A C 1
ATOM 1290 O O . GLY A 1 157 ? -23.323 -9.315 22.605 1.00 85.06 157 GLY A O 1
ATOM 1291 N N . LYS A 1 158 ? -23.927 -11.410 22.106 1.00 60.12 158 LYS A N 1
ATOM 1292 C CA . LYS A 1 158 ? -25.215 -11.406 22.839 1.00 60.12 158 LYS A CA 1
ATOM 1293 C C . LYS A 1 158 ? -25.153 -11.603 24.372 1.00 60.12 158 LYS A C 1
ATOM 1295 O O . LYS A 1 158 ? -26.218 -11.678 24.981 1.00 60.12 158 LYS A O 1
ATOM 1300 N N . SER A 1 159 ? -23.991 -11.724 25.015 1.00 55.00 159 SER A N 1
ATOM 1301 C CA . SER A 1 159 ? -23.913 -11.977 26.472 1.00 55.00 159 SER A CA 1
ATOM 1302 C C . SER A 1 159 ? -23.844 -10.690 27.316 1.00 55.00 159 SER A C 1
ATOM 1304 O O . SER A 1 159 ? -23.856 -9.586 26.787 1.00 55.00 159 SER A O 1
ATOM 1306 N N . GLU A 1 160 ? -23.903 -10.820 28.644 1.00 60.81 160 GLU A N 1
ATOM 1307 C CA . GLU A 1 160 ? -24.128 -9.741 29.622 1.00 60.81 160 GLU A CA 1
ATOM 1308 C C . GLU A 1 160 ? -23.321 -8.447 29.374 1.00 60.81 160 GLU A C 1
ATOM 1310 O O . GLU A 1 160 ? -22.094 -8.409 29.459 1.00 60.81 160 GLU A O 1
ATOM 1315 N N . LYS A 1 161 ? -24.048 -7.347 29.124 1.00 66.69 161 LYS A N 1
ATOM 1316 C CA . LYS A 1 161 ? -23.526 -6.073 28.594 1.00 66.69 161 LYS A CA 1
ATOM 1317 C C . LYS A 1 161 ? -22.390 -5.416 29.390 1.00 66.69 161 LYS A C 1
ATOM 1319 O O . LYS A 1 161 ? -21.638 -4.648 28.806 1.00 66.69 161 LYS A O 1
ATOM 1324 N N . VAL A 1 162 ? -22.280 -5.646 30.700 1.00 66.12 162 VAL A N 1
ATOM 1325 C CA . VAL A 1 162 ? -21.330 -4.903 31.554 1.00 66.12 162 VAL A CA 1
ATOM 1326 C C . VAL A 1 162 ? -19.969 -5.594 31.642 1.00 66.12 162 VAL A C 1
ATOM 1328 O O . VAL A 1 162 ? -18.946 -4.919 31.553 1.00 66.12 162 VAL A O 1
ATOM 1331 N N . LEU A 1 163 ? -19.933 -6.925 31.772 1.00 64.19 163 LEU A N 1
ATOM 1332 C CA . LEU A 1 163 ? -18.670 -7.670 31.840 1.00 64.19 163 LEU A CA 1
ATOM 1333 C C . LEU A 1 163 ? -17.902 -7.560 30.508 1.00 64.19 163 LEU A C 1
ATOM 1335 O O . LEU A 1 163 ? -16.698 -7.312 30.501 1.00 64.19 163 LEU A O 1
ATOM 1339 N N . LEU A 1 164 ? -18.637 -7.598 29.390 1.00 78.00 164 LEU A N 1
ATOM 1340 C CA . LEU A 1 164 ? -18.092 -7.481 28.035 1.00 78.00 164 LEU A CA 1
ATOM 1341 C C . LEU A 1 164 ? -17.444 -6.123 27.742 1.00 78.00 164 LEU A C 1
ATOM 1343 O O . LEU A 1 164 ? -16.470 -6.059 27.002 1.00 78.00 164 LEU A O 1
ATOM 1347 N N . GLN A 1 165 ? -17.945 -5.024 28.309 1.00 84.69 165 GLN A N 1
ATOM 1348 C CA . GLN A 1 165 ? -17.366 -3.700 28.050 1.00 84.69 165 GLN A CA 1
ATOM 1349 C C . GLN A 1 165 ? -15.941 -3.590 28.589 1.00 84.69 165 GLN A C 1
ATOM 1351 O O . GLN A 1 165 ? -15.070 -3.031 27.926 1.00 84.69 165 GLN A O 1
ATOM 1356 N N . ARG A 1 166 ? -15.685 -4.152 29.774 1.00 87.94 166 ARG A N 1
ATOM 1357 C CA . ARG A 1 166 ? -14.341 -4.174 30.354 1.00 87.94 166 ARG A CA 1
ATOM 1358 C C . ARG A 1 166 ? -13.400 -5.063 29.542 1.00 87.94 166 ARG A C 1
ATOM 1360 O O . ARG A 1 166 ? -12.301 -4.625 29.218 1.00 87.94 166 ARG A O 1
ATOM 1367 N N . GLU A 1 167 ? -13.843 -6.267 29.194 1.00 90.62 167 GLU A N 1
ATOM 1368 C CA . GLU A 1 167 ? -13.058 -7.210 28.388 1.00 90.62 167 GLU A CA 1
ATOM 1369 C C . GLU A 1 167 ? -12.734 -6.642 26.999 1.00 90.62 167 GLU A C 1
ATOM 1371 O O . GLU A 1 167 ? -11.610 -6.779 26.523 1.00 90.62 167 GLU A O 1
ATOM 1376 N N . LEU A 1 168 ? -13.680 -5.930 26.377 1.00 91.06 168 LEU A N 1
ATOM 1377 C CA . LEU A 1 168 ? -13.463 -5.244 25.104 1.00 91.06 168 LEU A CA 1
ATOM 1378 C C . LEU A 1 168 ? -12.399 -4.149 25.222 1.00 91.06 168 LEU A C 1
ATOM 1380 O O . LEU A 1 168 ? -11.523 -4.055 24.369 1.00 91.06 168 LEU A O 1
ATOM 1384 N N . VAL A 1 169 ? -12.458 -3.325 26.272 1.00 93.38 169 VAL A N 1
ATOM 1385 C CA . VAL A 1 169 ? -11.450 -2.279 26.513 1.00 93.38 169 VAL A CA 1
ATOM 1386 C C . VAL A 1 169 ? -10.071 -2.902 26.726 1.00 93.38 169 VAL A C 1
ATOM 1388 O O . VAL A 1 169 ? -9.088 -2.412 26.175 1.00 93.38 169 VAL A O 1
ATOM 1391 N N . GLU A 1 170 ? -9.980 -3.988 27.497 1.00 93.81 170 GLU A N 1
ATOM 1392 C CA . GLU A 1 170 ? -8.726 -4.720 27.711 1.00 93.81 170 GLU A CA 1
ATOM 1393 C C . GLU A 1 170 ? -8.187 -5.311 26.395 1.00 93.81 170 GLU A C 1
ATOM 1395 O O . GLU A 1 170 ? -7.002 -5.147 26.095 1.00 93.81 170 GLU A O 1
ATOM 1400 N N . LEU A 1 171 ? -9.056 -5.906 25.568 1.00 93.62 171 LEU A N 1
ATOM 1401 C CA . LEU A 1 171 ? -8.712 -6.426 24.242 1.00 93.62 171 LEU A CA 1
ATOM 1402 C C . LEU A 1 171 ? -8.197 -5.323 23.308 1.00 93.62 171 LEU A C 1
ATOM 1404 O O . LEU A 1 171 ? -7.126 -5.474 22.717 1.00 93.62 171 LEU A O 1
ATOM 1408 N N . ILE A 1 172 ? -8.929 -4.212 23.181 1.00 95.12 172 ILE A N 1
ATOM 1409 C CA . ILE A 1 172 ? -8.526 -3.110 22.301 1.00 95.12 172 ILE A CA 1
ATOM 1410 C C . ILE A 1 172 ? -7.212 -2.507 22.796 1.00 95.12 172 ILE A C 1
ATOM 1412 O O . ILE A 1 172 ? -6.290 -2.350 22.007 1.00 95.12 172 ILE A O 1
ATOM 1416 N N . ASN A 1 173 ? -7.057 -2.246 24.096 1.00 94.88 173 ASN A N 1
ATOM 1417 C CA . ASN A 1 173 ? -5.810 -1.695 24.636 1.00 94.88 173 ASN A CA 1
ATOM 1418 C C . ASN A 1 173 ? -4.590 -2.597 24.391 1.00 94.88 173 ASN A C 1
ATOM 1420 O O . ASN A 1 173 ? -3.477 -2.087 24.224 1.00 94.88 173 ASN A O 1
ATOM 1424 N N . ALA A 1 174 ? -4.781 -3.918 24.361 1.00 95.44 174 ALA A N 1
ATOM 1425 C CA . ALA A 1 174 ? -3.718 -4.868 24.051 1.00 95.44 174 ALA A CA 1
ATOM 1426 C C . ALA A 1 174 ? -3.293 -4.814 22.572 1.00 95.44 174 ALA A C 1
ATOM 1428 O O . ALA A 1 174 ? -2.104 -4.919 22.274 1.00 95.44 174 ALA A O 1
ATOM 1429 N N . GLU A 1 175 ? -4.240 -4.624 21.652 1.00 96.81 175 GLU A N 1
ATOM 1430 C CA . GLU A 1 175 ? -4.004 -4.725 20.204 1.00 96.81 175 GLU A CA 1
ATOM 1431 C C . GLU A 1 175 ? -3.789 -3.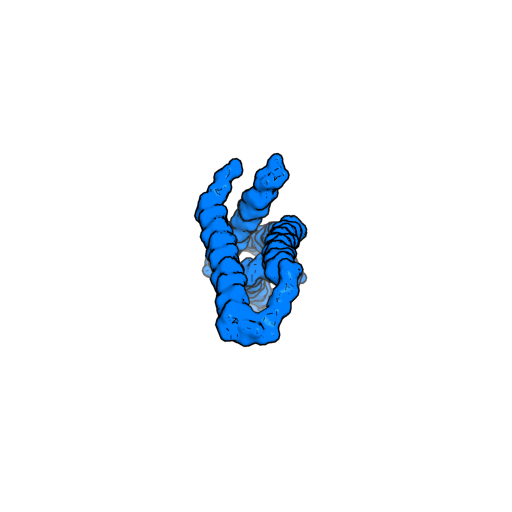367 19.512 1.00 96.81 175 GLU A C 1
ATOM 1433 O O . GLU A 1 175 ? -3.093 -3.288 18.499 1.00 96.81 175 GLU A O 1
ATOM 1438 N N . ILE A 1 176 ? -4.323 -2.270 20.059 1.00 96.25 176 ILE A N 1
ATOM 1439 C CA . ILE A 1 176 ? -4.368 -0.958 19.392 1.00 96.25 176 ILE A CA 1
ATOM 1440 C C . ILE A 1 176 ? -2.979 -0.395 19.084 1.00 96.25 176 ILE A C 1
ATOM 1442 O O . ILE A 1 176 ? -2.799 0.276 18.074 1.00 96.25 176 ILE A O 1
ATOM 1446 N N . LYS A 1 177 ? -1.962 -0.719 19.893 1.00 95.75 177 LYS A N 1
ATOM 1447 C CA . LYS A 1 177 ? -0.572 -0.319 19.619 1.00 95.75 177 LYS A CA 1
ATOM 1448 C C . LYS A 1 177 ? -0.047 -0.926 18.319 1.00 95.75 177 LYS A C 1
ATOM 1450 O O . LYS A 1 177 ? 0.636 -0.241 17.564 1.00 95.75 177 LYS A O 1
ATOM 1455 N N . GLN A 1 178 ? -0.369 -2.193 18.061 1.00 96.75 178 GLN A N 1
ATOM 1456 C CA . GLN A 1 178 ? 0.015 -2.875 16.828 1.00 96.75 178 GLN A CA 1
ATOM 1457 C C . GLN A 1 178 ? -0.744 -2.291 15.635 1.00 96.75 178 GLN A C 1
ATOM 1459 O O . GLN A 1 178 ? -0.137 -2.009 14.607 1.00 96.75 178 GLN A O 1
ATOM 1464 N N . VAL A 1 179 ? -2.051 -2.065 15.781 1.00 96.12 179 VAL A N 1
ATOM 1465 C CA . VAL A 1 179 ? -2.880 -1.461 14.725 1.00 96.12 179 VAL A CA 1
ATOM 1466 C C . VAL A 1 179 ? -2.384 -0.056 14.370 1.00 96.12 179 VAL A C 1
ATOM 1468 O O . VAL A 1 179 ? -2.234 0.263 13.192 1.00 96.12 179 VAL A O 1
ATOM 1471 N N . ASN A 1 180 ? -2.044 0.753 15.375 1.00 95.88 180 ASN A N 1
ATOM 1472 C CA . ASN A 1 180 ? -1.485 2.086 15.178 1.00 95.88 180 ASN A CA 1
ATOM 1473 C C . ASN A 1 180 ? -0.122 2.045 14.468 1.00 95.88 180 ASN A C 1
ATOM 1475 O O . ASN A 1 180 ? 0.113 2.825 13.551 1.00 95.88 180 ASN A O 1
ATOM 1479 N N . LEU A 1 181 ? 0.757 1.101 14.831 1.00 97.06 181 LEU A N 1
ATOM 1480 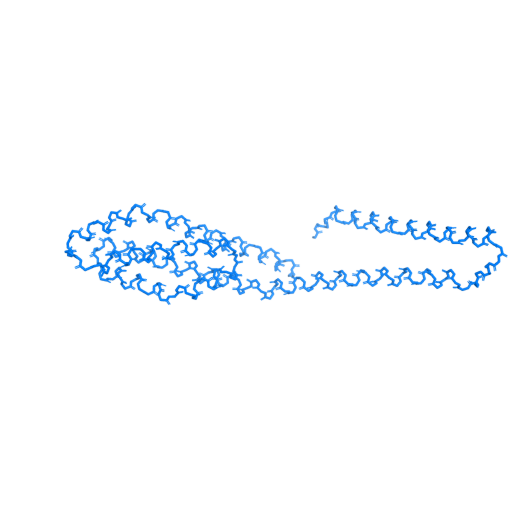C CA . LEU A 1 181 ? 2.035 0.910 14.137 1.00 97.06 181 LEU A CA 1
ATOM 1481 C C . LEU A 1 181 ? 1.823 0.606 12.647 1.00 97.06 181 LEU A C 1
ATOM 1483 O O . LEU A 1 181 ? 2.443 1.239 11.800 1.00 97.06 181 LEU A O 1
ATOM 1487 N N . LEU A 1 182 ? 0.905 -0.307 12.317 1.00 96.50 182 LEU A N 1
ATOM 1488 C CA . LEU A 1 182 ? 0.588 -0.627 10.923 1.00 96.50 182 LEU A CA 1
ATOM 1489 C C . LEU A 1 182 ? 0.048 0.594 10.158 1.00 96.50 182 LEU A C 1
ATOM 1491 O O . LEU A 1 182 ? 0.394 0.767 8.990 1.00 96.50 182 LEU A O 1
ATOM 1495 N N . SER A 1 183 ? -0.765 1.440 10.805 1.00 96.50 183 SER A N 1
ATOM 1496 C CA . SER A 1 183 ? -1.258 2.698 10.222 1.00 96.50 183 SER A CA 1
ATOM 1497 C C . SER A 1 183 ? -0.113 3.670 9.917 1.00 96.50 183 SER A C 1
ATOM 1499 O O . SER A 1 183 ? -0.012 4.176 8.798 1.00 96.50 183 SER A O 1
ATOM 1501 N N . ILE A 1 184 ? 0.811 3.860 10.867 1.00 96.94 184 ILE A N 1
ATOM 1502 C CA . ILE A 1 184 ? 2.002 4.708 10.691 1.00 96.94 184 ILE A CA 1
ATOM 1503 C C . ILE A 1 184 ? 2.829 4.236 9.495 1.00 96.94 184 ILE A C 1
ATOM 1505 O O . ILE A 1 184 ? 3.193 5.043 8.645 1.00 96.94 184 ILE A O 1
ATOM 1509 N N . GLU A 1 185 ? 3.073 2.932 9.367 1.00 96.38 185 GLU A N 1
ATOM 1510 C CA . GLU A 1 185 ? 3.860 2.408 8.249 1.00 96.38 185 GLU A CA 1
ATOM 1511 C C . GLU A 1 185 ? 3.152 2.554 6.880 1.00 96.38 185 GLU A C 1
ATOM 1513 O O . GLU A 1 185 ? 3.809 2.580 5.832 1.00 96.38 185 GLU A O 1
ATOM 1518 N N . ILE A 1 186 ? 1.813 2.627 6.847 1.00 95.81 186 ILE A N 1
ATOM 1519 C CA . ILE A 1 186 ? 1.074 3.022 5.634 1.00 95.81 186 ILE A CA 1
ATOM 1520 C C . ILE A 1 186 ? 1.348 4.504 5.333 1.00 95.81 186 ILE A C 1
ATOM 1522 O O . ILE A 1 186 ? 1.645 4.841 4.187 1.00 95.81 186 ILE A O 1
ATOM 1526 N N . GLY A 1 187 ? 1.322 5.370 6.349 1.00 94.25 187 GLY A N 1
ATOM 1527 C CA . GLY A 1 187 ? 1.672 6.790 6.225 1.00 94.25 187 GLY A CA 1
ATOM 1528 C C . GLY A 1 187 ? 3.110 7.026 5.741 1.00 94.25 187 GLY A C 1
ATOM 1529 O O . GLY A 1 187 ? 3.344 7.864 4.874 1.00 94.25 187 GLY A O 1
ATOM 1530 N N . GLU A 1 188 ? 4.080 6.238 6.203 1.00 95.44 188 GLU A N 1
ATOM 1531 C CA . GLU A 1 188 ? 5.461 6.286 5.694 1.00 95.44 188 GLU A CA 1
ATOM 1532 C C . GLU A 1 188 ? 5.538 5.918 4.207 1.00 95.44 188 GLU A C 1
ATOM 1534 O O . GLU A 1 188 ? 6.278 6.540 3.441 1.00 95.44 188 GLU A O 1
ATOM 1539 N N . THR A 1 189 ? 4.731 4.944 3.776 1.00 92.50 189 THR A N 1
ATOM 1540 C CA . THR A 1 189 ? 4.634 4.572 2.358 1.00 92.50 189 THR A CA 1
ATOM 1541 C C . THR A 1 189 ? 4.055 5.723 1.530 1.00 92.50 189 THR A C 1
ATOM 1543 O O . THR A 1 189 ? 4.558 6.004 0.445 1.00 92.50 189 THR A O 1
ATOM 1546 N N . LEU A 1 190 ? 3.050 6.436 2.051 1.00 92.94 190 LEU A N 1
ATOM 1547 C CA . LEU A 1 190 ? 2.489 7.626 1.406 1.00 92.94 190 LEU A CA 1
ATOM 1548 C C . LEU A 1 190 ? 3.552 8.718 1.200 1.00 92.94 190 LEU A C 1
ATOM 1550 O O . LEU A 1 190 ? 3.646 9.281 0.108 1.00 92.94 190 LEU A O 1
ATOM 1554 N N . ILE A 1 191 ? 4.367 8.994 2.223 1.00 93.50 191 ILE A N 1
ATOM 1555 C CA . ILE A 1 191 ? 5.458 9.980 2.148 1.00 93.50 191 ILE A CA 1
ATOM 1556 C C . ILE A 1 191 ? 6.477 9.566 1.083 1.00 93.50 191 ILE A C 1
ATOM 1558 O O . ILE A 1 191 ? 6.855 10.381 0.242 1.00 93.50 191 ILE A O 1
ATOM 1562 N N . TYR A 1 192 ? 6.883 8.295 1.080 1.00 92.12 192 TYR A N 1
ATOM 1563 C CA . TYR A 1 192 ? 7.823 7.768 0.093 1.00 92.12 192 TYR A CA 1
ATOM 1564 C C . TYR A 1 192 ? 7.316 7.940 -1.347 1.00 92.12 192 TYR A C 1
ATOM 1566 O O . TYR A 1 192 ? 8.031 8.473 -2.199 1.00 92.12 192 TYR A O 1
ATOM 1574 N N . GLU A 1 193 ? 6.068 7.547 -1.612 1.00 88.88 193 GLU A N 1
ATOM 1575 C CA . GLU A 1 193 ? 5.440 7.682 -2.932 1.00 88.88 193 GLU A CA 1
ATOM 1576 C C . GLU A 1 193 ? 5.340 9.166 -3.344 1.00 88.88 193 GLU A C 1
ATOM 1578 O O . GLU A 1 193 ? 5.613 9.523 -4.494 1.00 88.88 193 GLU A O 1
ATOM 1583 N N . ALA A 1 194 ? 5.012 10.068 -2.413 1.00 90.38 194 ALA A N 1
ATOM 1584 C CA . ALA A 1 194 ? 4.971 11.507 -2.681 1.00 90.38 194 ALA A CA 1
ATOM 1585 C C . ALA A 1 194 ? 6.350 12.063 -3.082 1.00 90.38 194 ALA A C 1
ATOM 1587 O O . ALA A 1 194 ? 6.462 12.802 -4.066 1.00 90.38 194 ALA A O 1
ATOM 1588 N N . GLU A 1 195 ? 7.409 11.681 -2.364 1.00 91.75 195 GLU A N 1
ATOM 1589 C CA . GLU A 1 195 ? 8.776 12.094 -2.683 1.00 91.75 195 GLU A CA 1
ATOM 1590 C C . GLU A 1 195 ? 9.253 11.561 -4.037 1.00 91.75 195 GLU A C 1
ATOM 1592 O O . GLU A 1 195 ? 9.953 12.264 -4.772 1.00 91.75 195 GLU A O 1
ATOM 1597 N N . GLU A 1 196 ? 8.931 10.310 -4.370 1.00 87.06 196 GLU A N 1
ATOM 1598 C CA . GLU A 1 196 ? 9.305 9.712 -5.654 1.00 87.06 196 GLU A CA 1
ATOM 1599 C C . GLU A 1 196 ? 8.639 10.457 -6.817 1.00 87.06 196 GLU A C 1
ATOM 1601 O O . GLU A 1 196 ? 9.303 10.838 -7.792 1.00 87.06 196 GLU A O 1
ATOM 1606 N N . TYR A 1 197 ? 7.349 10.760 -6.673 1.00 86.56 197 TYR A N 1
ATOM 1607 C CA . TYR A 1 197 ? 6.603 11.559 -7.637 1.00 86.56 197 TYR A CA 1
ATOM 1608 C C . TYR A 1 197 ? 7.187 12.966 -7.808 1.00 86.56 197 TYR A C 1
ATOM 1610 O O . TYR A 1 197 ? 7.362 13.450 -8.935 1.00 86.56 197 TYR A O 1
ATOM 1618 N N . GLU A 1 198 ? 7.538 13.628 -6.705 1.00 88.00 198 GLU A N 1
ATOM 1619 C CA . GLU A 1 198 ? 8.136 14.959 -6.740 1.00 88.00 198 GLU A CA 1
ATOM 1620 C C . GLU A 1 198 ? 9.508 14.949 -7.427 1.00 88.00 198 GLU A C 1
ATOM 1622 O O . GLU A 1 198 ? 9.782 15.791 -8.289 1.00 88.00 198 GLU A O 1
ATOM 1627 N N . LYS A 1 199 ? 10.362 13.966 -7.113 1.00 86.19 199 LYS A N 1
ATOM 1628 C CA . LYS A 1 199 ? 11.674 13.807 -7.762 1.00 86.19 199 LYS A CA 1
ATOM 1629 C C . LYS A 1 199 ? 11.509 13.730 -9.276 1.00 86.19 199 LYS A C 1
ATOM 1631 O O . LYS A 1 199 ? 12.211 14.430 -10.000 1.00 86.19 199 LYS A O 1
ATOM 1636 N N . ILE A 1 200 ? 10.565 12.930 -9.765 1.00 81.81 200 ILE A N 1
ATOM 1637 C CA . ILE A 1 200 ? 10.358 12.705 -11.202 1.00 81.81 200 ILE A CA 1
ATOM 1638 C C . ILE A 1 200 ? 9.751 13.927 -11.901 1.00 81.81 200 ILE A C 1
ATOM 1640 O O . ILE A 1 200 ? 10.137 14.238 -13.031 1.00 81.81 200 ILE A O 1
ATOM 1644 N N . THR A 1 201 ? 8.838 14.642 -11.245 1.00 82.12 201 THR A N 1
ATOM 1645 C CA . THR A 1 201 ? 8.197 15.836 -11.818 1.00 82.12 201 THR A CA 1
ATOM 1646 C C . THR A 1 201 ? 9.123 17.052 -11.844 1.00 82.12 201 THR A C 1
ATOM 1648 O O . THR A 1 201 ? 9.138 17.760 -12.852 1.00 82.12 201 THR A O 1
ATOM 1651 N N . ARG A 1 202 ? 9.977 17.252 -10.827 1.00 81.06 202 ARG A N 1
ATOM 1652 C CA . ARG A 1 202 ? 10.983 18.336 -10.797 1.00 81.06 202 ARG A CA 1
ATOM 1653 C C . ARG A 1 202 ? 12.020 18.250 -11.920 1.00 81.06 202 ARG A C 1
ATOM 1655 O O . ARG A 1 202 ? 12.536 19.273 -12.343 1.00 81.06 202 ARG A O 1
ATOM 1662 N N . PHE A 1 203 ? 12.320 17.063 -12.454 1.00 66.12 203 PHE A N 1
ATOM 1663 C CA . PHE A 1 203 ? 13.209 16.930 -13.623 1.00 66.12 203 PHE A CA 1
ATOM 1664 C C . PHE A 1 203 ? 12.583 17.414 -14.944 1.00 66.12 203 PHE A C 1
ATOM 1666 O O . PHE A 1 203 ? 13.252 17.379 -15.980 1.00 66.12 203 PHE A O 1
ATOM 1673 N N . ARG A 1 204 ? 11.306 17.811 -14.936 1.00 61.00 204 ARG A N 1
ATOM 1674 C CA . ARG A 1 204 ? 10.551 18.224 -16.124 1.00 61.00 204 ARG A CA 1
ATOM 1675 C C . ARG A 1 204 ? 10.362 19.743 -16.232 1.00 61.00 204 ARG A C 1
ATOM 1677 O O . ARG A 1 204 ? 10.058 20.203 -17.330 1.00 61.00 204 ARG A O 1
ATOM 1684 N N . SER A 1 205 ? 10.516 20.474 -15.124 1.00 54.84 205 SER A N 1
ATOM 1685 C CA . SER A 1 205 ? 10.514 21.945 -15.045 1.00 54.84 205 SER A CA 1
ATOM 1686 C C . SER A 1 205 ? 11.914 22.508 -15.240 1.00 54.84 205 SER A C 1
ATOM 1688 O O . SER A 1 205 ? 12.052 23.465 -16.027 1.00 54.84 205 SER A O 1
#

Nearest PDB structures (foldseek):
  1szi-assembly1_A  TM=4.683E-01  e=2.167E-01  Mus musculus
  6r2g-assembly1_A  TM=2.983E-01  e=1.478E+00  Human immunodeficiency virus 1
  8fbj-assembly1_A  TM=3.075E-01  e=3.586E+00  synthetic construct
  7p54-assembly1_B  TM=2.417E-01  e=2.669E+00  Homo sapiens
  3zx6-assembly1_A  TM=2.100E-01  e=7.145E+00  Archaeoglobus fulgidus DSM 4304

Foldseek 3Di:
DPDPVVVVVVVVVVVVVLVVVLVVVLVVVVVCCVVVVPDDDDPCNSVVSVVVSVVVVVVVVVVVVVVVVVVLVCCLVLLVLLLVLLVVLLVLLVVLLVQCVVCVVVVVLVSNLVSLVVSLVCLVVNLVSQVSNDPLSNVLSNVLNVLSVVLNCLSPDDDDNPVSSVVSSVSCVVCVVVNVVSSVVSVVSSVVSVVVSVVSVVVVD

Radius of gyration: 31.49 Å; Cα contacts (8 Å, |Δi|>4): 101; chains: 1; bounding box: 64×42×88 Å

Solvent-accessible surface area (backbone atoms only — not comparable to full-atom values): 11198 Å² total; per-residue (Å²): 134,85,74,61,61,66,60,52,51,54,51,50,52,53,49,52,52,50,51,52,50,52,50,52,53,51,51,50,53,53,51,48,37,67,74,60,72,72,60,74,79,54,93,57,51,67,56,53,52,53,50,51,52,54,52,50,50,54,47,52,54,49,52,52,51,51,51,54,50,49,55,52,50,52,44,67,65,48,46,61,56,30,52,51,29,39,48,54,42,42,51,55,52,50,58,46,50,54,47,45,55,51,24,61,74,75,63,36,63,66,58,37,49,50,51,37,51,60,54,60,74,38,47,70,60,43,46,54,32,22,51,65,56,34,71,66,45,23,54,42,52,52,52,43,51,50,52,46,50,52,55,42,54,61,72,70,49,92,66,68,75,67,68,51,52,56,53,48,50,55,52,46,68,70,46,48,63,59,47,49,51,47,49,51,57,44,48,52,50,45,53,51,54,52,52,55,52,49,59,62,53,61,77,73,113

Mean predicted aligned error: 10.51 Å

pLDDT: mean 86.88, std 11.63, range [42.25, 98.38]